Protein 3NRX (pdb70)

Organism: Homo sapiens (NCBI:txid9606)

Secondary structure (DSSP, 8-state):
-HHHHHHTHHHHHHHHHHHHHHHHHHHHHHHHHHH-TT---HHHHHHHHHHHHHHHHHHHHHHHHHHHHHHHHHTS--EETTEEHHHHHHHHHHHHHHHHHHHHHHHHHHHHHHHHHHHHH--/-HHHHHHHHHHHHHHHHHHHHHHHHHHHHHHHHHT----HHHHHHHHHHHHHHHHHHHHHHHHHHHHHHHHTS--EETTEEHHHHHHHHHHHHHHHHHHHHHHHHHHHHHHHHHHTT-

Sequence (241 aa):
AALKNYYEVHKELFEGVQKWEETWRLFLEFERKASDPNRFNLLKEEKQRAKLQKMLPKLEEELKARIELWEQEHSKAFMVNGQKFMEYVAEQWEMMHRLEKERRAKQERQLKNKKQTETEMLYGSAALKNYYEEVHKELFEGVQKWEETWRLFLEFERKASDPNLLKEEKQRAKLQKMMLPKLEEELKARIELWEQEHSSKAFMMVNGQKFMMEYVAEQWEMHRLEKERAKQERQLKNKKQTETEMLY

CATH classification: 1.20.58.1520

Radius of gyration: 22.38 Å; 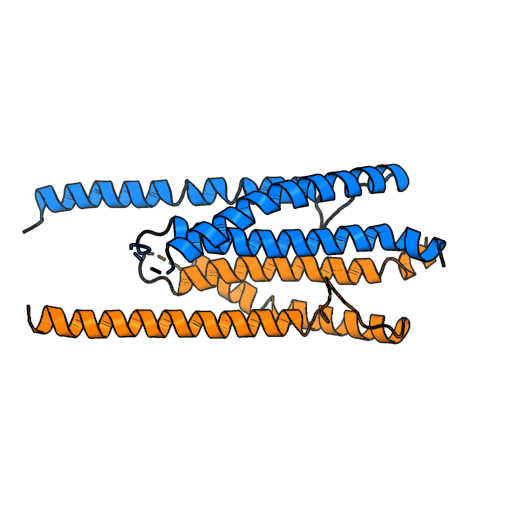Cα contacts (8 Å, |Δi|>4): 119; chains: 2; bounding box: 36×33×78 Å

GO terms:
  GO:0070938 contractile ring (C, IDA)
  GO:0005634 nucleus (C, IDA)
  GO:0005819 spindle (C, IDA)
  GO:0030496 midbody (C, IDA)
  GO:0032465 regulation of cytokinesis (P, IDA)
  GO:0008284 positive regulation of cell population proliferation (P, IMP)
  GO:0005515 protein binding (F, IPI)
  GO:0019894 kinesin binding (F, IPI)
  GO:0019901 protein kinase binding (F, IPI)
  GO:0005634 nucleus (C, TAS)
  GO:0005876 spindle microtubule (C, TAS)
  GO:0000022 mitotic spindle elongation (P, TAS)
  GO:0005829 cytosol (C, TAS)
  GO:0005654 nucleoplasm (C, IDA)
  GO:0015630 microtubule cytoskeleton (C, IDA)
  GO:0005694 chromosome (C, EXP)
  GO:0030496 midbody (C, EXP)
  GO:0042802 identical protein binding (F, IPI)

Structure (mmCIF, N/CA/C/O backbone):
data_3NRX
#
_entry.id   3NRX
#
_cell.length_a   49.078
_cell.length_b   49.078
_cell.length_c   94.784
_cell.angle_alpha   90.00
_cell.angle_beta   90.00
_cell.angle_gamma   120.00
#
_symmetry.space_group_name_H-M   'P 32'
#
loop_
_entity.id
_entity.type
_entity.pdbx_description
1 polymer 'Protein regulator of cytokinesis 1'
2 water water
#
loop_
_atom_site.group_PDB
_atom_site.id
_atom_site.type_symbol
_atom_site.label_atom_id
_atom_site.label_alt_id
_atom_site.label_comp_id
_atom_site.label_asym_id
_atom_site.label_entity_id
_atom_site.label_seq_id
_atom_site.pdbx_PDB_ins_code
_atom_site.Cartn_x
_atom_site.Cartn_y
_atom_site.Cartn_z
_atom_site.occupancy
_atom_site.B_iso_or_equiv
_atom_site.auth_seq_id
_atom_site.auth_comp_id
_atom_site.auth_asym_id
_atom_site.auth_atom_id
_atom_site.pdbx_PDB_model_num
ATOM 1 N N . ALA A 1 3 ? 21.588 -24.522 -24.086 1.00 31.05 3 ALA A N 1
ATOM 2 C CA . ALA A 1 3 ? 20.818 -24.655 -22.807 1.00 30.97 3 ALA A CA 1
ATOM 3 C C . ALA A 1 3 ? 20.659 -23.320 -22.055 1.00 29.84 3 ALA A C 1
ATOM 4 O O . ALA A 1 3 ? 20.076 -23.274 -20.959 1.00 29.16 3 ALA A O 1
ATOM 6 N N . ALA A 1 4 ? 21.157 -22.234 -22.645 1.00 30.06 4 ALA A N 1
ATOM 7 C CA . ALA A 1 4 ? 21.262 -20.962 -21.932 1.00 30.07 4 ALA A CA 1
ATOM 8 C C . ALA A 1 4 ? 19.909 -20.265 -21.701 1.00 29.68 4 ALA A C 1
ATOM 9 O O . ALA A 1 4 ? 19.758 -19.528 -20.732 1.00 29.79 4 ALA A O 1
ATOM 11 N N . LEU A 1 5 ? 18.927 -20.488 -22.580 1.00 30.22 5 LEU A N 1
ATOM 12 C CA . LEU A 1 5 ? 17.582 -19.916 -22.367 1.00 29.90 5 LEU A CA 1
ATOM 13 C C . LEU A 1 5 ? 16.905 -20.504 -21.122 1.00 29.55 5 LEU A C 1
ATOM 14 O O . LEU A 1 5 ? 16.300 -19.780 -20.317 1.00 28.74 5 LEU A O 1
ATOM 19 N N . LYS A 1 6 ? 17.022 -21.817 -20.96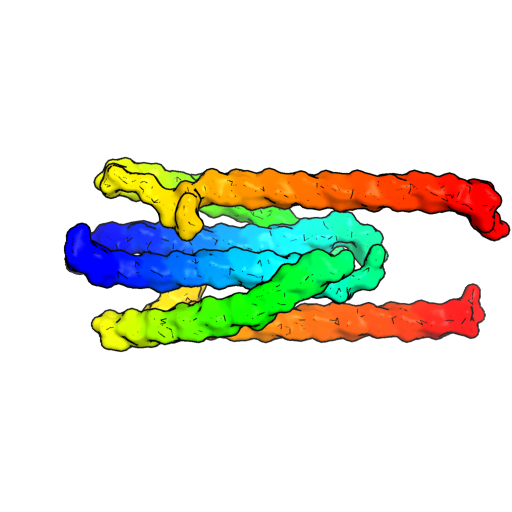0 1.00 30.03 6 LYS A N 1
ATOM 20 C CA . LYS A 1 6 ? 16.501 -22.519 -19.785 1.00 29.75 6 LYS A CA 1
ATOM 21 C C . LYS A 1 6 ? 17.123 -22.004 -18.475 1.00 28.94 6 LYS A C 1
ATOM 22 O O . LYS A 1 6 ? 16.426 -21.771 -17.470 1.00 27.82 6 LYS A O 1
ATOM 28 N N . ASN A 1 7 ? 18.439 -21.838 -18.487 1.00 28.85 7 ASN A N 1
ATOM 29 C CA . ASN A 1 7 ? 19.144 -21.325 -17.317 1.00 28.67 7 ASN A CA 1
ATOM 30 C C . ASN A 1 7 ? 18.692 -19.895 -16.977 1.00 28.25 7 ASN A C 1
ATOM 31 O O . ASN A 1 7 ? 18.672 -19.496 -15.813 1.00 28.09 7 ASN A O 1
ATOM 36 N N . TYR A 1 8 ? 18.326 -19.129 -18.001 1.00 28.45 8 TYR A N 1
ATOM 37 C CA . TYR A 1 8 ? 17.828 -17.766 -17.799 1.00 28.12 8 TYR A CA 1
ATOM 38 C C . TYR A 1 8 ? 16.490 -17.804 -17.051 1.00 27.07 8 TYR A C 1
ATOM 39 O O . TYR A 1 8 ? 16.288 -17.056 -16.098 1.00 26.30 8 TYR A O 1
ATOM 48 N N . TYR A 1 9 ? 15.599 -18.701 -17.461 1.00 27.28 9 TYR A N 1
ATOM 49 C CA . TYR A 1 9 ? 14.267 -18.788 -16.856 1.00 27.20 9 TYR A CA 1
ATOM 50 C C . TYR A 1 9 ? 14.282 -19.445 -15.477 1.00 27.29 9 TYR A C 1
ATOM 51 O O . TYR A 1 9 ? 13.286 -19.377 -14.729 1.00 26.89 9 TYR A O 1
ATOM 60 N N . GLU A 1 10 ? 15.412 -20.055 -15.123 1.00 27.09 10 GLU A N 1
ATOM 61 C CA . GLU A 1 10 ? 15.613 -20.593 -13.778 1.00 26.90 10 GLU A CA 1
ATOM 62 C C . GLU A 1 10 ? 16.312 -19.610 -12.826 1.00 26.37 10 GLU A C 1
ATOM 63 O O . GLU A 1 10 ? 16.602 -19.964 -11.692 1.00 26.09 10 GLU A O 1
ATOM 69 N N . VAL A 1 11 ? 16.572 -18.380 -13.268 1.00 26.12 11 VAL A N 1
ATOM 70 C CA . VAL A 1 11 ? 17.128 -17.360 -12.368 1.00 26.03 11 VAL A CA 1
ATOM 71 C C . VAL A 1 11 ? 16.148 -17.083 -11.223 1.00 26.13 11 VAL A C 1
ATOM 72 O O . VAL A 1 11 ? 16.566 -16.783 -10.098 1.00 26.01 11 VAL A O 1
ATOM 76 N N . HIS A 1 12 ? 14.854 -17.187 -11.535 1.00 26.58 12 HIS A N 1
ATOM 77 C CA . HIS A 1 12 ? 13.772 -17.034 -10.559 1.00 26.64 12 HIS A CA 1
ATOM 78 C C . HIS A 1 12 ? 13.894 -18.116 -9.491 1.00 26.71 12 HIS A C 1
ATOM 79 O O . HIS A 1 12 ? 13.662 -17.858 -8.308 1.00 26.13 12 HIS A O 1
ATOM 86 N N . LYS A 1 13 ? 14.255 -19.318 -9.929 1.00 27.17 13 LYS A N 1
ATOM 87 C CA . LYS A 1 13 ? 14.509 -20.444 -9.033 1.00 27.49 13 LYS A CA 1
ATOM 88 C C . LYS A 1 13 ? 15.786 -20.252 -8.191 1.00 27.63 13 LYS A C 1
ATOM 89 O O . LYS A 1 13 ? 15.845 -20.720 -7.046 1.00 27.98 13 LYS A O 1
ATOM 95 N N . GLU A 1 14 ? 16.792 -19.562 -8.732 1.00 27.41 14 GLU A N 1
ATOM 96 C CA . GLU A 1 14 ? 18.035 -19.334 -7.989 1.00 27.36 14 GLU A CA 1
ATOM 97 C C . GLU A 1 14 ? 17.773 -18.440 -6.791 1.00 26.46 14 GLU A C 1
ATOM 98 O O . GLU A 1 14 ? 18.326 -18.660 -5.717 1.00 26.84 14 GLU A O 1
ATOM 104 N N . LEU A 1 15 ? 16.935 -17.425 -6.996 1.00 25.37 15 LEU A N 1
ATOM 105 C CA . LEU A 1 15 ? 16.553 -16.543 -5.920 1.00 24.48 15 LEU A CA 1
ATOM 106 C C . LEU A 1 15 ? 15.941 -17.410 -4.806 1.00 24.34 15 LEU A C 1
ATOM 107 O O . LEU A 1 15 ? 16.267 -17.247 -3.630 1.00 23.17 15 LEU A O 1
ATOM 112 N N . PHE A 1 16 ? 15.119 -18.379 -5.201 1.00 23.87 16 PHE A N 1
ATOM 113 C CA . PHE A 1 16 ? 14.440 -19.236 -4.231 1.00 24.30 16 PHE A CA 1
ATOM 114 C C . PHE A 1 16 ? 15.343 -20.142 -3.374 1.00 23.99 16 PHE A C 1
ATOM 115 O O . PHE A 1 16 ? 14.987 -20.415 -2.230 1.00 23.97 16 PHE A O 1
ATOM 123 N N . GLU A 1 17 ? 16.487 -20.607 -3.877 1.00 23.85 17 GLU A N 1
ATOM 124 C CA . GLU A 1 17 ? 17.428 -21.360 -3.009 1.00 24.52 17 GLU A CA 1
ATOM 125 C C . GLU A 1 17 ? 17.975 -20.466 -1.897 1.00 23.55 17 GLU A C 1
ATOM 126 O O . GLU A 1 17 ? 18.138 -20.906 -0.752 1.00 23.54 17 GLU A O 1
ATOM 132 N N . GLY A 1 18 ? 18.262 -19.213 -2.244 1.00 22.88 18 GLY A N 1
ATOM 133 C CA . GLY A 1 18 ? 18.693 -18.207 -1.274 1.00 21.87 18 GLY A CA 1
ATOM 134 C C . GLY A 1 18 ? 17.601 -17.831 -0.289 1.00 20.72 18 GLY A C 1
ATOM 135 O O . GLY A 1 18 ? 17.878 -17.625 0.902 1.00 19.71 18 GLY A O 1
ATOM 136 N N . VAL A 1 19 ? 16.365 -17.738 -0.788 1.00 19.68 19 VAL A N 1
ATOM 137 C CA . VAL A 1 19 ? 15.171 -17.595 0.076 1.00 19.25 19 VAL A CA 1
ATOM 138 C C . VAL A 1 19 ? 15.108 -18.733 1.096 1.00 19.01 19 VAL A C 1
ATOM 139 O O . VAL A 1 19 ? 14.924 -18.488 2.304 1.00 18.28 19 VAL A O 1
ATOM 143 N N . GLN A 1 20 ? 15.255 -19.972 0.624 1.00 18.44 20 GLN A N 1
ATOM 144 C CA . GLN A 1 20 ? 15.224 -21.136 1.522 1.00 18.75 20 GLN A CA 1
ATOM 145 C C . GLN A 1 20 ? 16.365 -21.099 2.551 1.00 18.94 20 GLN A C 1
ATOM 146 O O . GLN A 1 20 ? 16.160 -21.474 3.710 1.00 18.61 20 GLN A O 1
ATOM 152 N N . LYS A 1 21 ? 17.566 -20.686 2.131 1.00 19.01 21 LYS A N 1
ATOM 153 C CA . LYS A 1 21 ? 18.715 -20.650 3.041 1.00 19.45 21 LYS A CA 1
ATOM 154 C C . LYS A 1 21 ? 18.552 -19.529 4.060 1.00 19.10 21 LYS A C 1
ATOM 155 O O . LYS A 1 21 ? 18.956 -19.692 5.212 1.00 19.46 21 LYS A O 1
ATOM 161 N N . TRP A 1 22 ? 17.941 -18.418 3.648 1.00 18.63 22 TRP A N 1
ATOM 162 C CA . TRP A 1 22 ? 17.665 -17.334 4.592 1.00 18.66 22 TRP A CA 1
ATOM 163 C C . TRP A 1 22 ? 16.691 -17.822 5.657 1.00 18.20 22 TRP A C 1
ATOM 164 O O . TRP A 1 22 ? 16.925 -17.617 6.844 1.00 18.37 22 TRP A O 1
ATOM 175 N N . GLU A 1 23 ? 15.601 -18.457 5.220 1.00 17.30 23 GLU A N 1
ATOM 176 C CA . GLU A 1 23 ? 14.608 -19.035 6.135 1.00 17.33 23 GLU A CA 1
ATOM 177 C C . GLU A 1 23 ? 15.210 -20.051 7.123 1.00 17.43 23 GLU A C 1
ATOM 178 O O . GLU A 1 23 ? 14.908 -20.016 8.324 1.00 17.63 23 GLU A O 1
ATOM 184 N N . GLU A 1 24 ? 16.095 -20.922 6.639 1.00 17.55 24 GLU A N 1
ATOM 185 C CA . GLU A 1 24 ? 16.752 -21.910 7.511 1.00 18.37 24 GLU A CA 1
ATOM 186 C C . GLU A 1 24 ? 17.646 -21.240 8.555 1.00 18.42 24 GLU A C 1
ATOM 187 O O . GLU A 1 24 ? 17.615 -21.595 9.736 1.00 18.09 24 GLU A O 1
ATOM 193 N N . THR A 1 25 ? 18.431 -20.273 8.107 1.00 18.05 25 THR A N 1
ATOM 194 C CA . THR A 1 25 ? 19.366 -19.567 8.965 1.00 18.84 25 THR A CA 1
ATOM 195 C C . THR A 1 25 ? 18.626 -18.685 9.974 1.00 18.12 25 THR A C 1
ATOM 196 O O . THR A 1 25 ? 19.037 -18.582 11.118 1.00 18.60 25 THR A O 1
ATOM 200 N N . TRP A 1 26 ? 17.554 -18.036 9.527 1.00 17.94 26 TRP A N 1
ATOM 201 C CA . TRP A 1 26 ? 16.704 -17.223 10.403 1.00 18.27 26 TRP A CA 1
ATOM 202 C C . TRP A 1 26 ? 16.089 -18.083 11.508 1.00 18.28 26 TRP A C 1
ATOM 203 O O . TRP A 1 26 ? 16.056 -17.662 12.664 1.00 17.67 26 TRP A O 1
ATOM 214 N N . ARG A 1 27 ? 15.612 -19.273 11.153 1.00 18.30 27 ARG A N 1
ATOM 215 C CA . ARG A 1 27 ? 15.040 -20.201 12.138 1.00 19.48 27 ARG A CA 1
ATOM 216 C C . ARG A 1 27 ? 16.080 -20.616 13.179 1.00 20.20 27 ARG A C 1
ATOM 217 O O . ARG A 1 27 ? 15.785 -20.650 14.380 1.00 21.15 27 ARG A O 1
ATOM 225 N N . LEU A 1 28 ? 17.297 -20.905 12.725 1.00 20.38 28 LEU A N 1
ATOM 226 C CA . LEU A 1 28 ? 18.403 -21.213 13.641 1.00 21.55 28 LEU A CA 1
ATOM 227 C C . LEU A 1 28 ? 18.696 -20.034 14.590 1.00 21.56 28 LEU A C 1
ATOM 228 O O . LEU A 1 28 ? 18.838 -20.231 15.810 1.00 22.33 28 LEU A O 1
ATOM 233 N N . PHE A 1 29 ? 18.751 -18.827 14.034 1.00 21.17 29 PHE A N 1
ATOM 234 C CA . PHE A 1 29 ? 18.998 -17.588 14.787 1.00 21.56 29 PHE A CA 1
ATOM 235 C C . PHE A 1 29 ? 17.976 -17.456 15.912 1.00 22.03 29 PHE A C 1
ATOM 236 O O . PHE A 1 29 ? 18.350 -17.308 17.083 1.00 22.59 29 PHE A O 1
ATOM 244 N N . LEU A 1 30 ? 16.696 -17.564 15.566 1.00 22.35 30 LEU A N 1
ATOM 245 C CA . LEU A 1 30 ? 15.616 -17.539 16.567 1.00 23.10 30 LEU A CA 1
ATOM 246 C C . LEU A 1 30 ? 15.839 -18.542 17.700 1.00 23.39 30 LEU A C 1
ATOM 247 O O . LEU A 1 30 ? 15.625 -18.214 18.870 1.00 24.68 30 LEU A O 1
ATOM 252 N N . GLU A 1 31 ? 16.263 -19.751 17.343 1.00 23.58 31 GLU A N 1
ATOM 253 C CA . GLU A 1 31 ? 16.506 -20.823 18.303 1.00 24.44 31 GLU A CA 1
ATOM 254 C C . GLU A 1 31 ? 17.622 -20.475 19.285 1.00 24.99 31 GLU A C 1
ATOM 255 O O . GLU A 1 31 ? 17.539 -20.819 20.443 1.00 25.92 31 GLU A O 1
ATOM 258 N N . PHE A 1 32 ? 18.668 -19.804 18.825 1.00 25.19 32 PHE A N 1
ATOM 259 C CA . PHE A 1 32 ? 19.745 -19.398 19.737 1.00 26.03 32 PHE A CA 1
ATOM 260 C C . PHE A 1 32 ? 19.449 -18.057 20.426 1.00 26.35 32 PHE A C 1
ATOM 261 O O . PHE A 1 32 ? 20.098 -17.687 21.407 1.00 27.02 32 PHE A O 1
ATOM 269 N N . GLU A 1 33 ? 18.442 -17.344 19.940 1.00 26.36 33 GLU A N 1
ATOM 270 C CA . GLU A 1 33 ? 17.997 -16.115 20.593 1.00 27.03 33 GLU A CA 1
ATOM 271 C C . GLU A 1 33 ? 17.072 -16.451 21.768 1.00 27.93 33 GLU A C 1
ATOM 272 O O . GLU A 1 33 ? 17.100 -15.756 22.797 1.00 28.62 33 GLU A O 1
ATOM 278 N N . ARG A 1 34 ? 16.262 -17.505 21.617 1.00 28.71 34 ARG A N 1
ATOM 279 C CA . ARG A 1 34 ? 15.367 -17.963 22.686 1.00 29.86 34 ARG A CA 1
ATOM 280 C C . ARG A 1 34 ? 16.195 -18.397 23.887 1.00 30.83 34 ARG A C 1
ATOM 281 O O . ARG A 1 34 ? 15.893 -18.048 25.028 1.00 31.50 34 ARG A O 1
ATOM 289 N N . LYS A 1 35 ? 17.251 -19.157 23.613 1.00 31.58 35 LYS A N 1
ATOM 290 C CA . LYS A 1 35 ? 18.098 -19.709 24.653 1.00 32.57 35 LYS A CA 1
ATOM 291 C C . LYS A 1 35 ? 18.852 -18.576 25.337 1.00 32.95 35 LYS A C 1
ATOM 292 O O . LYS A 1 35 ? 18.980 -18.557 26.560 1.00 33.21 35 LYS A O 1
ATOM 298 N N . ALA A 1 36 ? 19.322 -17.626 24.531 1.00 32.81 36 ALA A N 1
ATOM 299 C CA . ALA A 1 36 ? 20.045 -16.449 25.012 1.00 33.65 36 ALA A CA 1
ATOM 300 C C . ALA A 1 36 ? 19.242 -15.581 25.978 1.00 34.44 36 ALA A C 1
ATOM 301 O O . ALA A 1 36 ? 19.813 -15.000 26.900 1.00 34.65 36 ALA A O 1
ATOM 303 N N . SER A 1 37 ? 17.931 -15.481 25.761 1.00 35.17 37 SER A N 1
ATOM 304 C CA . SER A 1 37 ? 17.092 -14.544 26.515 1.00 36.05 37 SER A CA 1
ATOM 305 C C . SER A 1 37 ? 16.326 -15.181 27.669 1.00 37.42 37 SER A C 1
ATOM 306 O O . SER A 1 37 ? 15.969 -14.493 28.628 1.00 37.90 37 SER A O 1
ATOM 309 N N . ASP A 1 38 ? 16.057 -16.482 27.584 1.00 38.81 38 ASP A N 1
ATOM 310 C CA . ASP A 1 38 ? 15.135 -17.105 28.530 1.00 39.80 38 ASP A CA 1
ATOM 311 C C . ASP A 1 38 ? 15.688 -17.071 29.967 1.00 41.12 38 ASP A C 1
ATOM 312 O O . ASP A 1 38 ? 16.901 -16.939 30.174 1.00 41.53 38 ASP A O 1
ATOM 317 N N . PRO A 1 39 ? 14.796 -17.158 30.965 1.00 42.06 39 PRO A N 1
ATOM 318 C CA . PRO A 1 39 ? 15.220 -16.938 32.351 1.00 43.08 39 PRO A CA 1
ATOM 319 C C . PRO A 1 39 ? 15.905 -18.138 33.019 1.00 44.35 39 PRO A C 1
ATOM 320 O O . PRO A 1 39 ? 16.597 -17.960 34.028 1.00 45.17 39 PRO A O 1
ATOM 324 N N . ASN A 1 40 ? 15.716 -19.335 32.463 1.00 44.96 40 ASN A N 1
ATOM 325 C CA . ASN A 1 40 ? 16.283 -20.567 33.023 1.00 46.33 40 ASN A CA 1
ATOM 326 C C . ASN A 1 40 ? 17.537 -21.070 32.290 1.00 46.72 40 ASN A C 1
ATOM 327 O O . ASN A 1 40 ? 17.889 -22.249 32.394 1.00 47.74 40 ASN A O 1
ATOM 329 N N . ARG A 1 41 ? 18.204 -20.178 31.556 1.00 46.39 41 ARG A N 1
ATOM 330 C CA . ARG A 1 41 ? 19.459 -20.499 30.866 1.00 46.61 41 ARG A CA 1
ATOM 331 C C . ARG A 1 41 ? 20.606 -20.715 31.848 1.00 47.83 41 ARG A C 1
ATOM 332 O O . ARG A 1 41 ? 21.562 -21.424 31.541 1.00 48.57 41 ARG A O 1
ATOM 340 N N . PHE A 1 42 ? 20.510 -20.076 33.013 1.00 48.32 42 PHE A N 1
ATOM 341 C CA . PHE A 1 42 ? 21.588 -20.069 33.999 1.00 49.39 42 PHE A CA 1
ATOM 342 C C . PHE A 1 42 ? 21.688 -21.413 34.709 1.00 50.70 42 PHE A C 1
ATOM 343 O O . PHE A 1 42 ? 20.766 -21.822 35.414 1.00 51.36 42 PHE A O 1
ATOM 351 N N . ASN A 1 48 ? 27.220 -25.691 27.685 1.00 42.48 48 ASN A N 1
ATOM 352 C CA . ASN A 1 48 ? 27.041 -25.249 26.273 1.00 41.17 48 ASN A CA 1
ATOM 353 C C . ASN A 1 48 ? 26.921 -23.726 26.126 1.00 39.97 48 ASN A C 1
ATOM 354 O O . ASN A 1 48 ? 26.395 -23.229 25.131 1.00 38.61 48 ASN A O 1
ATOM 356 N N . LEU A 1 49 ? 27.420 -22.988 27.111 1.00 40.15 49 LEU A N 1
ATOM 357 C CA . LEU A 1 49 ? 27.332 -21.532 27.092 1.00 39.30 49 LEU A CA 1
ATOM 358 C C . LEU A 1 49 ? 28.180 -20.967 25.956 1.00 38.80 49 LEU A C 1
ATOM 359 O O . LEU A 1 49 ? 27.699 -20.177 25.138 1.00 37.71 49 LEU A O 1
ATOM 364 N N . LEU A 1 50 ? 29.435 -21.396 25.897 1.00 39.65 50 LEU A N 1
ATOM 365 C CA . LEU A 1 50 ? 30.341 -20.971 24.833 1.00 39.53 50 LEU A CA 1
ATOM 366 C C . LEU A 1 50 ? 29.883 -21.482 23.463 1.00 38.49 50 LEU A C 1
ATOM 367 O O . LEU A 1 50 ? 30.029 -20.773 22.469 1.00 37.70 50 LEU A O 1
ATOM 372 N N . LYS A 1 51 ? 29.326 -22.696 23.415 1.00 38.12 51 LYS A N 1
ATOM 373 C CA . LYS A 1 51 ? 28.733 -23.225 22.182 1.00 37.34 51 LYS A CA 1
ATOM 374 C C . LYS A 1 51 ? 27.578 -22.363 21.713 1.00 35.48 51 LYS A C 1
ATOM 375 O O . LYS A 1 51 ? 27.548 -21.922 20.566 1.00 34.63 51 LYS A O 1
ATOM 381 N N . GLU A 1 52 ? 26.615 -22.142 22.608 1.00 34.82 52 GLU A N 1
ATOM 382 C CA . GLU A 1 52 ? 25.415 -21.396 22.258 1.00 33.35 52 GLU A CA 1
ATOM 383 C C . GLU A 1 52 ? 25.740 -19.957 21.835 1.00 32.04 52 GLU A C 1
ATOM 384 O O . GLU A 1 52 ? 25.201 -19.472 20.839 1.00 31.05 52 GLU A O 1
ATOM 390 N N . GLU A 1 53 ? 26.657 -19.303 22.544 1.00 31.83 53 GLU A N 1
ATOM 391 C CA . GLU A 1 53 ? 27.053 -17.936 22.181 1.00 30.97 53 GLU A CA 1
ATOM 392 C C . GLU A 1 53 ? 27.846 -17.916 20.869 1.00 30.18 53 GLU A C 1
ATOM 393 O O . GLU A 1 53 ? 27.592 -17.079 20.004 1.00 29.03 53 GLU A O 1
ATOM 399 N N . LYS A 1 54 ? 28.797 -18.837 20.727 1.00 30.61 54 LYS A N 1
ATOM 400 C CA . LYS A 1 54 ? 29.575 -18.951 19.495 1.00 30.53 54 LYS A CA 1
ATOM 401 C C . LYS A 1 54 ? 28.661 -19.247 18.297 1.00 29.77 54 LYS A C 1
ATOM 402 O O . LYS A 1 54 ? 28.792 -1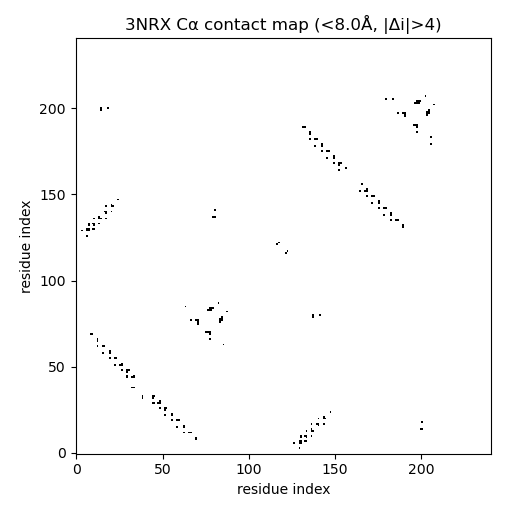8.613 17.252 1.00 28.76 54 LYS A O 1
ATOM 408 N N . GLN A 1 55 ? 27.735 -20.192 18.464 1.00 29.80 55 GLN A N 1
ATOM 409 C CA . GLN A 1 55 ? 26.771 -20.546 17.403 1.00 29.87 55 GLN A CA 1
ATOM 410 C C . GLN A 1 55 ? 25.806 -19.401 17.068 1.00 28.45 55 GLN A C 1
ATOM 411 O O . GLN A 1 55 ? 25.443 -19.205 15.907 1.00 27.08 55 GLN A O 1
ATOM 417 N N . ARG A 1 56 ? 25.392 -18.640 18.081 1.00 28.08 56 ARG A N 1
ATOM 418 C CA . ARG A 1 56 ? 24.516 -17.497 17.849 1.00 27.41 56 ARG A CA 1
ATOM 419 C C . ARG A 1 56 ? 25.262 -16.351 17.161 1.00 27.51 56 ARG A C 1
ATOM 420 O O . ARG A 1 56 ? 24.705 -15.675 16.294 1.00 27.46 56 ARG A O 1
ATOM 428 N N . ALA A 1 57 ? 26.515 -16.131 17.547 1.00 28.27 57 ALA A N 1
ATOM 429 C CA . ALA A 1 57 ? 27.332 -15.081 16.954 1.00 28.85 57 ALA A CA 1
ATOM 430 C C . ALA A 1 57 ? 27.619 -15.333 15.472 1.00 29.06 57 ALA A C 1
ATOM 431 O O . ALA A 1 57 ? 27.696 -14.388 14.696 1.00 28.96 57 ALA A O 1
ATOM 433 N N . LYS A 1 58 ? 27.800 -16.597 15.090 1.00 29.71 58 LYS A N 1
ATOM 434 C CA . LYS A 1 58 ? 28.044 -16.943 13.690 1.00 30.10 58 LYS A CA 1
ATOM 435 C C . LYS A 1 58 ? 26.816 -16.619 12.851 1.00 29.26 58 LYS A C 1
ATOM 436 O O . LYS A 1 58 ? 26.935 -16.103 11.744 1.00 28.88 58 LYS A O 1
ATOM 442 N N . LEU A 1 59 ? 25.641 -16.931 13.392 1.00 28.59 59 LEU A N 1
ATOM 443 C CA . LEU A 1 59 ? 24.373 -16.673 12.711 1.00 27.95 59 LEU A CA 1
ATOM 444 C C . LEU A 1 59 ? 24.089 -15.169 12.576 1.00 27.77 59 LEU A C 1
ATOM 445 O O . LEU A 1 59 ? 23.574 -14.730 11.540 1.00 27.54 59 LEU A O 1
ATOM 450 N N . GLN A 1 60 ? 24.431 -14.402 13.616 1.00 27.53 60 GLN A N 1
ATOM 451 C CA . GLN A 1 60 ? 24.405 -12.924 13.606 1.00 27.55 60 GLN A CA 1
ATOM 452 C C . GLN A 1 60 ? 25.228 -12.311 12.486 1.00 28.02 60 GLN A C 1
ATOM 453 O O . GLN A 1 60 ? 24.852 -11.286 11.915 1.00 28.27 60 GLN A O 1
ATOM 459 N N . LYS A 1 61 ? 26.387 -12.908 12.225 1.00 28.52 61 LYS A N 1
ATOM 460 C CA . LYS A 1 61 ? 27.287 -12.424 11.198 1.00 28.92 61 LYS A CA 1
ATOM 461 C C . LYS A 1 61 ? 26.748 -12.788 9.828 1.00 28.15 61 LYS A C 1
ATOM 462 O O . LYS A 1 61 ? 26.747 -11.963 8.924 1.00 27.94 61 LYS A O 1
ATOM 468 N N . MET A 1 62 ? 26.261 -14.016 9.688 1.00 28.04 62 MET A N 1
ATOM 469 C CA . MET A 1 62 ? 25.860 -14.524 8.375 1.00 27.73 62 MET A CA 1
ATOM 470 C C . MET A 1 62 ? 24.597 -13.864 7.815 1.00 26.27 62 MET A C 1
ATOM 471 O O . MET A 1 62 ? 24.529 -13.618 6.620 1.00 26.48 62 MET A O 1
ATOM 476 N N . LEU A 1 63 ? 23.599 -13.586 8.650 1.00 24.94 63 LEU A N 1
ATOM 477 C CA . LEU A 1 63 ? 22.317 -13.030 8.146 1.00 23.83 63 LEU A CA 1
ATOM 478 C C . LEU A 1 63 ? 22.476 -11.738 7.325 1.00 24.22 63 LEU A C 1
ATOM 479 O O . LEU A 1 63 ? 21.904 -11.631 6.229 1.00 23.82 63 LEU A O 1
ATOM 484 N N . PRO A 1 64 ? 23.255 -10.758 7.821 1.00 24.45 64 PRO A N 1
ATOM 485 C CA . PRO A 1 64 ? 23.476 -9.553 6.997 1.00 24.52 64 PRO A CA 1
ATOM 486 C C . PRO A 1 64 ? 24.074 -9.862 5.629 1.00 24.45 64 PRO A C 1
ATOM 487 O O . PRO A 1 64 ? 23.679 -9.253 4.632 1.00 23.89 64 PRO A O 1
ATOM 491 N N . LYS A 1 65 ? 24.987 -10.824 5.580 1.00 24.44 65 LYS A N 1
ATOM 492 C CA . LYS A 1 65 ? 25.681 -11.159 4.339 1.00 24.95 65 LYS A CA 1
ATOM 493 C C . LYS A 1 65 ? 24.765 -11.890 3.347 1.00 23.88 65 LYS A C 1
ATOM 494 O O . LYS A 1 65 ? 24.792 -11.589 2.148 1.00 23.36 65 LYS A O 1
ATOM 500 N N . LEU A 1 66 ? 23.959 -12.834 3.845 1.00 22.72 66 LEU A N 1
ATOM 501 C CA . LEU A 1 66 ? 22.912 -13.473 3.031 1.00 21.93 66 LEU A CA 1
ATOM 502 C C . LEU A 1 66 ? 21.944 -12.431 2.479 1.00 21.27 66 LEU A C 1
ATOM 503 O O . LEU A 1 66 ? 21.536 -12.503 1.326 1.00 20.74 66 LEU A O 1
ATOM 508 N N . GLU A 1 67 ? 21.558 -11.480 3.332 1.00 20.90 67 GLU A N 1
ATOM 509 C CA . GLU A 1 67 ? 20.558 -10.478 2.981 1.00 20.85 67 GLU A CA 1
ATOM 510 C C . GLU A 1 67 ? 21.049 -9.506 1.904 1.00 21.59 67 GLU A C 1
ATOM 511 O O . GLU A 1 67 ? 20.321 -9.244 0.936 1.00 20.97 67 GLU A O 1
ATOM 517 N N . GLU A 1 68 ? 22.274 -9.004 2.045 1.00 22.92 68 GLU A N 1
ATOM 518 C CA . GLU A 1 68 ? 22.839 -8.126 1.016 1.00 24.00 68 GLU A CA 1
ATOM 519 C C . GLU A 1 68 ? 22.993 -8.849 -0.330 1.00 24.13 68 GLU A C 1
ATOM 520 O O . GLU A 1 68 ? 22.730 -8.263 -1.384 1.00 23.73 68 GLU A O 1
ATOM 526 N N . GLU A 1 69 ? 23.437 -10.101 -0.293 1.00 23.81 69 GLU A N 1
ATOM 527 C CA . GLU A 1 69 ? 23.529 -10.916 -1.495 1.00 23.86 69 GLU A CA 1
ATOM 528 C C . GLU A 1 69 ? 22.160 -11.090 -2.152 1.00 22.98 69 GLU A C 1
ATOM 529 O O . GLU A 1 69 ? 22.026 -10.877 -3.354 1.00 22.17 69 GLU A O 1
ATOM 535 N N . LEU A 1 70 ? 21.150 -11.462 -1.361 1.00 21.91 70 LEU A N 1
ATOM 536 C CA . LEU A 1 70 ? 19.803 -11.670 -1.895 1.00 21.40 70 LEU A CA 1
ATOM 537 C C . LEU A 1 70 ? 19.202 -10.407 -2.487 1.00 21.26 70 LEU A C 1
ATOM 538 O O . LEU A 1 70 ? 18.591 -10.472 -3.547 1.00 21.09 70 LEU A O 1
ATOM 543 N N . LYS A 1 71 ? 19.369 -9.266 -1.814 1.00 21.64 71 LYS A N 1
ATOM 544 C CA . LYS A 1 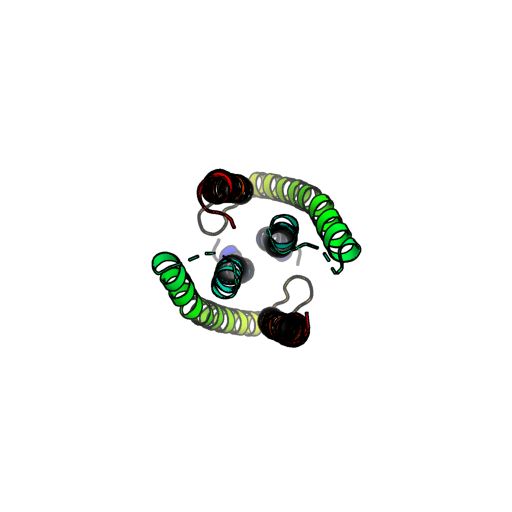71 ? 18.851 -7.988 -2.339 1.00 22.09 71 LYS A CA 1
ATOM 545 C C . LYS A 1 71 ? 19.488 -7.677 -3.701 1.00 22.16 71 LYS A C 1
ATOM 546 O O . LYS A 1 71 ? 18.779 -7.353 -4.664 1.00 21.62 71 LYS A O 1
ATOM 552 N N . ALA A 1 72 ? 20.807 -7.838 -3.783 1.00 22.03 72 ALA A N 1
ATOM 553 C CA . ALA A 1 72 ? 21.559 -7.659 -5.029 1.00 22.73 72 ALA A CA 1
ATOM 554 C C . ALA A 1 72 ? 20.978 -8.480 -6.171 1.00 22.77 72 ALA A C 1
ATOM 555 O O . ALA A 1 72 ? 20.828 -7.984 -7.299 1.00 23.33 72 ALA A O 1
ATOM 557 N N . ARG A 1 73 ? 20.680 -9.742 -5.884 1.00 21.85 73 ARG A N 1
ATOM 558 C CA . ARG A 1 73 ? 20.234 -10.667 -6.927 1.00 21.89 73 ARG A CA 1
ATOM 559 C C . ARG A 1 73 ? 18.783 -10.376 -7.311 1.00 21.82 73 ARG A C 1
ATOM 560 O O . ARG A 1 73 ? 18.411 -10.464 -8.486 1.00 21.16 73 ARG A O 1
ATOM 568 N N . ILE A 1 74 ? 17.979 -9.998 -6.323 1.00 22.03 74 ILE A N 1
ATOM 569 C CA . ILE A 1 74 ? 16.585 -9.640 -6.579 1.00 22.41 74 ILE A CA 1
ATOM 570 C C . ILE A 1 74 ? 16.478 -8.388 -7.442 1.00 23.20 74 ILE A C 1
ATOM 571 O O . ILE A 1 74 ? 15.753 -8.404 -8.433 1.00 23.95 74 ILE A O 1
ATOM 576 N N . GLU A 1 75 ? 17.196 -7.321 -7.075 1.00 23.98 75 GLU A N 1
ATOM 577 C CA . GLU A 1 75 ? 17.137 -6.042 -7.812 1.00 24.97 75 GLU A CA 1
ATOM 578 C C . GLU A 1 75 ? 17.503 -6.243 -9.283 1.00 24.95 75 GLU A C 1
ATOM 579 O O . GLU A 1 75 ? 16.820 -5.749 -10.183 1.00 25.50 75 GLU A O 1
ATOM 585 N N . LEU A 1 76 ? 18.565 -6.998 -9.520 1.00 24.25 76 LEU A N 1
ATOM 586 C CA . LEU A 1 76 ? 18.973 -7.332 -10.880 1.00 24.02 76 LEU A CA 1
ATOM 587 C C . LEU A 1 76 ? 17.862 -8.090 -11.609 1.00 23.44 76 LEU A C 1
ATOM 588 O O . LEU A 1 76 ? 17.515 -7.734 -12.741 1.00 23.35 76 LEU A O 1
ATOM 593 N N . TRP A 1 77 ? 17.291 -9.103 -10.951 1.00 22.37 77 TRP A N 1
ATOM 594 C CA . TRP A 1 77 ? 16.211 -9.899 -11.545 1.00 22.28 77 TRP A CA 1
ATOM 595 C C . TRP A 1 77 ? 14.992 -9.046 -11.909 1.00 22.33 77 TRP A C 1
ATOM 596 O O . TRP A 1 77 ? 14.439 -9.168 -13.017 1.00 22.72 77 TRP A O 1
ATOM 607 N N . GLU A 1 78 ? 14.584 -8.187 -10.984 1.00 22.26 78 GLU A N 1
ATOM 608 C CA . GLU A 1 78 ? 13.425 -7.313 -11.181 1.00 23.03 78 GLU A CA 1
ATOM 609 C C . GLU A 1 78 ? 13.655 -6.361 -12.348 1.00 24.01 78 GLU A C 1
ATOM 610 O O . GLU A 1 78 ? 12.759 -6.138 -13.157 1.00 23.82 78 GLU A O 1
ATOM 616 N N . GLN A 1 79 ? 14.866 -5.818 -12.429 1.00 24.87 79 GLN A N 1
ATOM 617 C CA . GLN A 1 79 ? 15.237 -4.917 -13.518 1.00 26.29 79 GLN A CA 1
ATOM 618 C C . GLN A 1 79 ? 15.164 -5.642 -14.865 1.00 26.65 79 GLN A C 1
ATOM 619 O O . GLN A 1 79 ? 14.647 -5.096 -15.845 1.00 27.85 79 GLN A O 1
ATOM 625 N N . GLU A 1 80 ? 15.680 -6.868 -14.914 1.00 25.62 80 GLU A N 1
ATOM 626 C CA . GLU A 1 80 ? 15.666 -7.675 -16.156 1.00 25.87 80 GLU A CA 1
ATOM 627 C C . GLU A 1 80 ? 14.240 -8.038 -16.581 1.00 25.63 80 GLU A C 1
ATOM 628 O O . GLU A 1 80 ? 13.856 -7.847 -17.747 1.00 25.56 80 GLU A O 1
ATOM 634 N N . HIS A 1 81 ? 13.440 -8.504 -15.625 1.00 24.74 81 HIS A N 1
ATOM 635 C CA . HIS A 1 81 ? 12.098 -9.027 -15.923 1.00 25.11 81 HIS A CA 1
ATOM 636 C C . HIS A 1 81 ? 10.961 -8.002 -15.832 1.00 25.50 81 HIS A C 1
ATOM 637 O O . HIS A 1 81 ? 9.833 -8.299 -16.225 1.00 26.33 81 HIS A O 1
ATOM 644 N N . SER A 1 82 ? 11.262 -6.798 -15.350 1.00 25.56 82 SER A N 1
ATOM 645 C CA . SER A 1 82 ? 10.277 -5.717 -15.241 1.00 26.28 82 SER A CA 1
ATOM 646 C C . SER A 1 82 ? 9.083 -6.160 -14.391 1.00 25.78 82 SER A C 1
ATOM 647 O O . SER A 1 82 ? 7.938 -5.828 -14.689 1.00 26.37 82 SER A O 1
ATOM 650 N N . LYS A 1 83 ? 9.379 -6.936 -13.347 1.00 24.75 83 LYS A N 1
ATOM 651 C CA . LYS A 1 83 ? 8.382 -7.517 -12.433 1.00 24.94 83 LYS A CA 1
ATOM 652 C C . LYS A 1 83 ? 8.912 -7.377 -10.999 1.00 24.21 83 LYS A C 1
ATOM 653 O O . LYS A 1 83 ? 10.120 -7.354 -10.798 1.00 23.03 83 LYS A O 1
ATOM 659 N N . ALA A 1 84 ? 8.035 -7.306 -9.999 1.00 24.18 84 ALA A N 1
ATOM 660 C CA . ALA A 1 84 ? 8.507 -7.413 -8.621 1.00 23.57 84 ALA A CA 1
ATOM 661 C C . ALA A 1 84 ? 8.699 -8.876 -8.274 1.00 23.34 84 ALA A C 1
ATOM 662 O O . ALA A 1 84 ? 7.951 -9.745 -8.742 1.00 22.96 84 ALA A O 1
ATOM 664 N N . PHE A 1 85 ? 9.700 -9.140 -7.440 1.00 23.33 85 PHE A N 1
ATOM 665 C CA . PHE A 1 85 ? 9.986 -10.492 -6.984 1.00 23.45 85 PHE A CA 1
ATOM 666 C C . PHE A 1 85 ? 9.164 -10.738 -5.732 1.00 23.54 85 PHE A C 1
ATOM 667 O O . PHE A 1 85 ? 9.468 -10.195 -4.667 1.00 24.34 85 PHE A O 1
ATOM 675 N N . MET A 1 86 ? 8.137 -11.565 -5.877 1.00 23.77 86 MET A N 1
ATOM 676 C CA . MET A 1 86 ? 7.122 -11.758 -4.853 1.00 23.92 86 MET A CA 1
ATOM 677 C C . MET A 1 86 ? 7.251 -13.148 -4.250 1.00 23.54 86 MET A C 1
ATOM 678 O O . MET A 1 86 ? 7.521 -14.113 -4.955 1.00 23.68 86 MET A O 1
ATOM 683 N N . VAL A 1 87 ? 7.062 -13.236 -2.938 1.00 24.00 87 VAL A N 1
ATOM 684 C CA . VAL A 1 87 ? 7.159 -14.503 -2.227 1.00 23.72 87 VAL A CA 1
ATOM 685 C C . VAL A 1 87 ? 5.884 -14.668 -1.435 1.00 24.14 87 VAL A C 1
ATOM 686 O O . VAL A 1 87 ? 5.649 -13.908 -0.495 1.00 24.03 87 VAL A O 1
ATOM 690 N N . ASN A 1 88 ? 5.059 -15.628 -1.856 1.00 25.25 88 ASN A N 1
ATOM 691 C CA . ASN A 1 88 ? 3.747 -15.907 -1.251 1.00 26.04 88 ASN A CA 1
ATOM 692 C C . ASN A 1 88 ? 2.992 -14.632 -0.843 1.00 26.28 88 ASN A C 1
ATOM 693 O O . ASN A 1 88 ? 2.507 -14.493 0.296 1.00 27.13 88 ASN A O 1
ATOM 698 N N . GLY A 1 89 ? 2.915 -13.689 -1.785 1.00 26.27 89 GLY A N 1
ATOM 699 C CA . GLY A 1 89 ? 2.101 -12.488 -1.620 1.00 27.19 89 GLY A CA 1
ATOM 700 C C . GLY A 1 89 ? 2.821 -11.222 -1.187 1.00 27.18 89 GLY A C 1
ATOM 701 O O . GLY A 1 89 ? 2.167 -10.189 -0.999 1.00 27.84 89 GLY A O 1
ATOM 702 N N . GLN A 1 90 ? 4.147 -11.285 -1.044 1.00 26.86 90 GLN A N 1
ATOM 703 C CA . GLN A 1 90 ? 4.932 -10.172 -0.492 1.00 26.67 90 GLN A CA 1
ATOM 704 C C . GLN A 1 90 ? 6.313 -10.040 -1.150 1.00 26.20 90 GLN A C 1
ATOM 705 O O . GLN A 1 90 ? 6.921 -11.051 -1.503 1.00 25.62 90 GLN A O 1
ATOM 711 N N . LYS A 1 91 ? 6.802 -8.807 -1.326 1.00 26.12 91 LYS A N 1
ATOM 712 C CA . LYS A 1 91 ? 8.183 -8.601 -1.796 1.00 26.17 91 LYS A CA 1
ATOM 713 C C . LYS A 1 91 ? 9.119 -9.161 -0.726 1.00 25.28 91 LYS A C 1
ATOM 714 O O . LYS A 1 91 ? 8.968 -8.849 0.458 1.00 24.96 91 LYS A O 1
ATOM 720 N N . PHE A 1 92 ? 10.072 -9.996 -1.128 1.00 24.38 92 PHE A N 1
ATOM 721 C CA . PHE A 1 92 ? 10.804 -10.788 -0.144 1.00 23.89 92 PHE A CA 1
ATOM 722 C C . PHE A 1 92 ? 11.535 -9.952 0.910 1.00 23.90 92 PHE A C 1
ATOM 723 O O . PHE A 1 92 ? 11.455 -10.259 2.097 1.00 23.58 92 PHE A O 1
ATOM 731 N N . MET A 1 93 ? 12.252 -8.916 0.490 1.00 23.86 93 MET A N 1
ATOM 732 C CA . MET A 1 93 ? 13.034 -8.118 1.452 1.00 24.29 93 MET A CA 1
ATOM 733 C C . MET A 1 93 ? 12.155 -7.325 2.442 1.00 23.84 93 MET A C 1
ATOM 734 O O . MET A 1 93 ? 12.599 -7.022 3.568 1.00 23.23 93 MET A O 1
ATOM 739 N N . GLU A 1 94 ? 10.916 -7.006 2.052 1.00 23.74 94 GLU A N 1
ATOM 740 C CA . GLU A 1 94 ? 9.939 -6.420 2.982 1.00 23.99 94 GLU A CA 1
ATOM 741 C C . GLU A 1 94 ? 9.504 -7.467 4.020 1.00 23.21 94 GLU A C 1
ATOM 742 O O . GLU A 1 94 ? 9.397 -7.179 5.217 1.00 22.94 94 GLU A O 1
ATOM 748 N N . TYR A 1 95 ? 9.247 -8.687 3.554 1.00 22.39 95 TYR A N 1
ATOM 749 C CA . TYR A 1 95 ? 8.905 -9.797 4.451 1.00 21.76 95 TYR A CA 1
ATOM 750 C C . TYR A 1 95 ? 10.032 -10.023 5.478 1.00 21.04 95 TYR A C 1
ATOM 751 O O . TYR A 1 95 ? 9.775 -10.219 6.669 1.00 21.92 95 TYR A O 1
ATOM 760 N N . VAL A 1 96 ? 11.272 -9.980 4.999 1.00 21.01 96 VAL A N 1
ATOM 761 C CA . VAL A 1 96 ? 12.474 -10.096 5.838 1.00 20.46 96 VAL A CA 1
ATOM 762 C C . VAL A 1 96 ? 12.515 -9.003 6.890 1.00 20.62 96 VAL A C 1
ATOM 763 O O . VAL A 1 96 ? 12.716 -9.305 8.070 1.00 20.54 96 VAL A O 1
ATOM 767 N N . ALA A 1 97 ? 12.312 -7.749 6.468 1.00 20.57 97 ALA A N 1
ATOM 768 C CA . ALA A 1 97 ? 12.248 -6.607 7.388 1.00 21.32 97 ALA A CA 1
ATOM 769 C C . ALA A 1 97 ? 11.216 -6.871 8.464 1.00 21.53 97 ALA A C 1
ATOM 770 O O . ALA A 1 97 ? 11.486 -6.669 9.662 1.00 21.68 97 ALA A O 1
ATOM 772 N N . GLU A 1 98 ? 10.042 -7.337 8.043 1.00 21.51 98 GLU A N 1
ATOM 773 C CA . GLU A 1 98 ? 8.927 -7.583 8.972 1.00 21.69 98 GLU A CA 1
ATOM 774 C C . GLU A 1 98 ? 9.218 -8.699 9.976 1.00 20.76 98 GLU A C 1
ATOM 775 O O . GLU A 1 98 ? 8.813 -8.603 11.130 1.00 19.61 98 GLU A O 1
ATOM 781 N N . GLN A 1 99 ? 9.906 -9.752 9.543 1.00 20.23 99 GLN A N 1
ATOM 782 C CA . GLN A 1 99 ? 10.376 -10.793 10.473 1.00 20.26 99 GLN A CA 1
ATOM 783 C C . GLN A 1 99 ? 11.277 -10.210 11.573 1.00 19.86 99 GLN A C 1
ATOM 784 O O . GLN A 1 99 ? 11.129 -10.534 12.769 1.00 19.97 99 GLN A O 1
ATOM 790 N N . TRP A 1 100 ? 12.199 -9.344 11.162 1.00 19.58 100 TRP A N 1
ATOM 791 C CA . TRP A 1 100 ? 13.115 -8.693 12.101 1.00 19.78 100 TRP A CA 1
ATOM 792 C C . TRP A 1 100 ? 12.369 -7.808 13.117 1.00 20.41 100 TRP A C 1
ATOM 793 O O . TRP A 1 100 ? 12.752 -7.776 14.285 1.00 21.06 100 TRP A O 1
ATOM 804 N N . GLU A 1 101 ? 11.327 -7.099 12.677 1.00 21.11 101 GLU A N 1
ATOM 805 C CA . GLU A 1 101 ? 10.535 -6.254 13.590 1.00 22.16 101 GLU A CA 1
ATOM 806 C C . GLU A 1 101 ? 9.658 -7.105 14.528 1.00 22.16 101 GLU A C 1
ATOM 807 O O . GLU A 1 101 ? 9.613 -6.856 15.737 1.00 22.35 101 GLU A O 1
ATOM 813 N N . MET A 1 102 ? 8.968 -8.110 13.996 1.00 22.09 102 MET A N 1
ATOM 814 C CA A MET A 1 102 ? 8.197 -9.022 14.841 0.50 22.45 102 MET A CA 1
ATOM 815 C CA B MET A 1 102 ? 8.194 -9.013 14.852 0.50 22.18 102 MET A CA 1
ATOM 816 C C . MET A 1 102 ? 9.077 -9.598 15.952 1.00 22.08 102 MET A C 1
ATOM 817 O O . MET A 1 102 ? 8.665 -9.669 17.110 1.00 22.26 102 MET A O 1
ATOM 826 N N . HIS A 1 103 ? 10.294 -9.993 15.597 1.00 21.52 103 HIS A N 1
ATOM 827 C CA . HIS A 1 103 ? 11.227 -10.570 16.563 1.00 21.31 103 HIS A CA 1
ATOM 828 C C . HIS A 1 103 ? 11.583 -9.574 17.646 1.00 21.65 103 HIS A C 1
ATOM 829 O O . HIS A 1 103 ? 11.516 -9.901 18.829 1.00 21.79 103 HIS A O 1
ATOM 836 N N . ARG A 1 104 ? 11.956 -8.367 17.231 1.00 21.85 104 ARG A N 1
ATOM 837 C CA . ARG A 1 104 ? 12.286 -7.300 18.166 1.00 22.46 104 ARG A CA 1
ATOM 838 C C . ARG A 1 104 ? 11.150 -7.063 19.146 1.00 22.22 104 ARG A C 1
ATOM 839 O O . ARG A 1 104 ? 11.366 -7.049 20.357 1.00 22.82 104 ARG A O 1
ATOM 847 N N . LEU A 1 105 ? 9.953 -6.838 18.608 1.00 21.93 105 LEU A N 1
ATOM 848 C CA . LEU A 1 105 ? 8.779 -6.562 19.430 1.00 23.40 105 LEU A CA 1
ATOM 849 C C . LEU A 1 105 ? 8.510 -7.708 20.391 1.00 23.40 105 LEU A C 1
ATOM 850 O O . LEU A 1 105 ? 8.178 -7.483 21.555 1.00 24.15 105 LEU A O 1
ATOM 855 N N . GLU A 1 106 ? 8.663 -8.935 19.907 1.00 23.25 106 GLU A N 1
ATOM 856 C CA . GLU A 1 106 ? 8.476 -10.099 20.752 1.00 24.17 106 GLU A CA 1
ATOM 857 C C . GLU A 1 106 ? 9.533 -10.191 21.854 1.00 24.01 106 GLU A C 1
ATOM 858 O O . GLU A 1 106 ? 9.200 -10.561 22.977 1.00 24.78 106 GLU A O 1
ATOM 864 N N . LYS A 1 107 ? 10.786 -9.850 21.553 1.00 23.60 107 LYS A N 1
ATOM 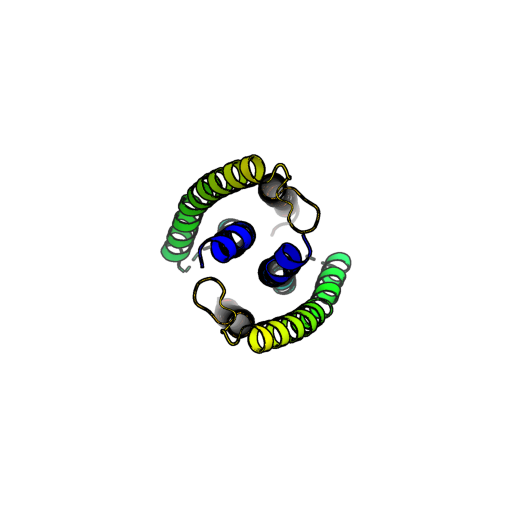865 C CA . LYS A 1 107 ? 11.840 -9.845 22.574 1.00 24.32 107 LYS A CA 1
ATOM 866 C C . LYS A 1 107 ? 11.585 -8.765 23.638 1.00 24.81 107 LYS A C 1
ATOM 867 O O . LYS A 1 107 ? 11.812 -8.997 24.829 1.00 24.83 107 LYS A O 1
ATOM 873 N N . GLU A 1 108 ? 11.101 -7.599 23.206 1.00 24.58 108 GLU A N 1
ATOM 874 C CA . GLU A 1 108 ? 10.773 -6.512 24.120 1.00 24.98 108 GLU A CA 1
ATOM 875 C C . GLU A 1 108 ? 9.541 -6.862 24.964 1.00 25.30 108 GLU A C 1
ATOM 876 O O . GLU A 1 108 ? 9.566 -6.691 26.186 1.00 25.00 108 GLU A O 1
ATOM 882 N N . ARG A 1 109 ? 8.486 -7.381 24.324 1.00 25.19 109 ARG A N 1
ATOM 883 C CA A ARG A 1 109 ? 7.280 -7.788 25.045 0.50 25.69 109 ARG A CA 1
ATOM 884 C CA B ARG A 1 109 ? 7.272 -7.803 25.034 0.50 25.82 109 ARG A CA 1
ATOM 885 C C . ARG A 1 109 ? 7.615 -8.812 26.130 1.00 25.85 109 ARG A C 1
ATOM 886 O O . ARG A 1 109 ? 7.032 -8.785 27.218 1.00 26.58 109 ARG A O 1
ATOM 901 N N . ALA A 1 110 ? 8.563 -9.701 25.835 1.00 25.62 110 ALA A N 1
ATOM 902 C CA . ALA A 1 110 ? 8.994 -10.719 26.792 1.00 25.71 110 ALA A CA 1
ATOM 903 C C . ALA A 1 110 ? 9.835 -10.132 27.924 1.00 25.82 110 ALA A C 1
ATOM 904 O O . ALA A 1 110 ? 9.709 -10.554 29.072 1.00 25.75 110 ALA A O 1
ATOM 906 N N . LYS A 1 111 ? 10.708 -9.182 27.600 1.00 25.24 111 LYS A N 1
ATOM 907 C CA . LYS A 1 111 ? 11.506 -8.499 28.632 1.00 25.92 111 LYS A CA 1
ATOM 908 C C . LYS A 1 111 ? 10.627 -7.667 29.566 1.00 26.21 111 LYS A C 1
ATOM 909 O O . LYS A 1 111 ? 10.936 -7.524 30.758 1.00 26.37 111 LYS A O 1
ATOM 915 N N . GLN A 1 112 ? 9.553 -7.106 29.015 1.00 26.05 112 GLN A N 1
ATOM 916 C CA . GLN A 1 112 ? 8.627 -6.248 29.763 1.00 27.21 112 GLN A CA 1
ATOM 917 C C . GLN A 1 112 ? 7.791 -7.074 30.739 1.00 28.11 112 GLN A C 1
ATOM 918 O O . GLN A 1 112 ? 7.542 -6.647 31.875 1.00 28.44 112 GLN A O 1
ATOM 924 N N . GLU A 1 113 ? 7.361 -8.254 30.300 1.00 28.42 113 GLU A N 1
ATOM 925 C CA . GLU A 1 113 ? 6.528 -9.108 31.141 1.00 29.61 113 GLU A CA 1
ATOM 926 C C . GLU A 1 113 ? 7.309 -9.680 32.319 1.00 29.86 113 GLU A C 1
ATOM 927 O O . GLU A 1 113 ? 6.810 -9.676 33.452 1.00 30.65 113 GLU A O 1
ATOM 933 N N . ARG A 1 114 ? 8.528 -10.153 32.055 1.00 29.76 114 ARG A N 1
ATOM 934 C CA . ARG A 1 114 ? 9.416 -10.636 33.112 1.00 30.13 114 ARG A CA 1
ATOM 935 C C . ARG A 1 114 ? 9.768 -9.526 34.103 1.00 30.11 114 ARG A C 1
ATOM 936 O O . ARG A 1 114 ? 9.758 -9.759 35.311 1.00 30.38 114 ARG A O 1
ATOM 944 N N . GLN A 1 115 ? 10.049 -8.322 33.610 1.00 29.32 115 GLN A N 1
ATOM 945 C CA . GLN A 1 115 ? 10.343 -7.195 34.507 1.00 29.53 115 GLN A CA 1
ATOM 946 C C . GLN A 1 115 ? 9.149 -6.912 35.410 1.00 29.70 115 GLN A C 1
ATOM 947 O O . GLN A 1 115 ? 9.313 -6.699 36.604 1.00 29.68 115 GLN A O 1
ATOM 953 N N . LEU A 1 116 ? 7.955 -6.898 34.830 1.00 29.36 116 LEU A N 1
ATOM 954 C CA . LEU A 1 116 ? 6.726 -6.719 35.611 1.00 30.20 116 LEU A CA 1
ATOM 955 C C . LEU A 1 116 ? 6.539 -7.844 36.651 1.00 31.15 116 LEU A C 1
ATOM 956 O O . LEU A 1 116 ? 6.102 -7.582 37.784 1.00 32.03 116 LEU A O 1
ATOM 961 N N . LYS A 1 117 ? 6.893 -9.076 36.273 1.00 31.21 117 LYS A N 1
ATOM 962 C CA . LYS A 1 117 ? 6.837 -10.240 37.175 1.00 31.97 117 LYS A CA 1
ATOM 963 C C . LYS A 1 117 ? 7.883 -10.148 38.290 1.00 32.62 117 LYS A C 1
ATOM 964 O O . LYS A 1 117 ? 7.612 -10.525 39.431 1.00 32.82 117 LYS A O 1
ATOM 970 N N . ASN A 1 118 ? 9.081 -9.678 37.945 1.00 32.10 118 ASN A N 1
ATOM 971 C CA . ASN A 1 118 ? 10.124 -9.433 38.932 1.00 32.76 118 ASN A CA 1
ATOM 972 C C . ASN A 1 118 ? 9.674 -8.388 39.957 1.00 33.19 118 ASN A C 1
ATOM 973 O O . ASN A 1 118 ? 9.770 -8.604 41.164 1.00 33.93 118 ASN A O 1
ATOM 978 N N . LYS A 1 119 ? 9.144 -7.272 39.462 1.00 32.78 119 LYS A N 1
ATOM 979 C CA . LYS A 1 119 ? 8.767 -6.145 40.312 1.00 33.43 119 LYS A CA 1
ATOM 980 C C . LYS A 1 119 ? 7.806 -6.576 41.428 1.00 34.49 119 LYS A C 1
ATOM 981 O O . LYS A 1 119 ? 8.062 -6.341 42.607 1.00 34.71 119 LYS A O 1
ATOM 987 N N . LYS A 1 120 ? 6.707 -7.212 41.037 1.00 34.81 120 LYS A N 1
ATOM 988 C CA . LYS A 1 120 ? 5.679 -7.636 41.979 1.00 35.81 120 LYS A CA 1
ATOM 989 C C . LYS A 1 120 ? 6.193 -8.713 42.935 1.00 36.34 120 LYS A C 1
ATOM 990 O O . LYS A 1 120 ? 5.828 -8.723 44.112 1.00 37.08 120 LYS A O 1
ATOM 996 N N . GLN A 1 121 ? 7.061 -9.598 42.447 1.00 35.93 121 GLN A N 1
ATOM 997 C CA . GLN A 1 121 ? 7.623 -10.646 43.301 1.00 37.03 121 GLN A CA 1
ATOM 998 C C . GLN A 1 121 ? 8.539 -10.085 44.395 1.00 37.58 121 GLN A C 1
ATOM 999 O O . GLN A 1 121 ? 8.552 -10.597 45.513 1.00 38.11 121 GLN A O 1
ATOM 1005 N N . THR A 1 122 ? 9.299 -9.035 44.081 1.00 37.44 122 THR A N 1
ATOM 1006 C CA . THR A 1 122 ? 10.052 -8.325 45.121 1.00 38.06 122 THR A CA 1
ATOM 1007 C C . THR A 1 122 ? 9.080 -7.710 46.140 1.00 39.00 122 THR A C 1
ATOM 1008 O O . THR A 1 122 ? 9.263 -7.850 47.356 1.00 39.09 122 THR A O 1
ATOM 1012 N N . GLU A 1 123 ? 8.041 -7.046 45.637 1.00 38.95 123 GLU A N 1
ATOM 1013 C CA . GLU A 1 123 ? 7.021 -6.447 46.498 1.00 40.26 123 GLU A CA 1
ATOM 1014 C C . GLU A 1 123 ? 6.364 -7.492 47.397 1.00 41.14 123 GLU A C 1
ATOM 1015 O O . GLU A 1 123 ? 6.104 -7.220 48.561 1.00 41.56 123 GLU A O 1
ATOM 1021 N N . THR A 1 124 ? 6.099 -8.680 46.853 1.00 41.18 124 THR A N 1
ATOM 1022 C CA . THR A 1 124 ? 5.449 -9.743 47.622 1.00 42.38 124 THR A CA 1
ATOM 1023 C C . THR A 1 124 ? 6.381 -10.278 48.708 1.00 43.56 124 THR A C 1
ATOM 1024 O O . THR A 1 124 ? 5.934 -10.573 49.810 1.00 44.59 124 THR A O 1
ATOM 1028 N N . GLU A 1 125 ? 7.672 -10.388 48.402 1.00 43.69 125 GLU A N 1
ATOM 1029 C CA . GLU A 1 125 ? 8.639 -10.903 49.376 1.00 45.05 125 GLU A CA 1
ATOM 1030 C C . GLU A 1 125 ? 8.894 -9.918 50.522 1.00 45.96 125 GLU A C 1
ATOM 1031 O O . GLU A 1 125 ? 8.995 -10.325 51.686 1.00 46.89 125 GLU A O 1
ATOM 1037 N N . MET A 1 126 ? 8.967 -8.627 50.206 1.00 45.76 126 MET A N 1
ATOM 1038 C CA . MET A 1 126 ? 9.071 -7.600 51.249 1.00 46.69 126 MET A CA 1
ATOM 1039 C C . MET A 1 126 ? 7.943 -7.756 52.270 1.00 47.75 126 MET A C 1
ATOM 1040 O O . MET A 1 126 ? 8.183 -7.768 53.480 1.00 48.30 126 MET A O 1
ATOM 1045 N N . LEU A 1 127 ? 6.718 -7.893 51.769 1.00 47.41 127 LEU A N 1
ATOM 1046 C CA . LEU A 1 127 ? 5.546 -7.995 52.627 1.00 48.47 127 LEU A CA 1
ATOM 1047 C C . LEU A 1 127 ? 5.374 -9.398 53.212 1.00 49.31 127 LEU A C 1
ATOM 1048 O O . LEU A 1 127 ? 5.080 -9.535 54.397 1.00 50.60 127 LEU A O 1
ATOM 1053 N N . TYR A 1 128 ? 5.568 -10.433 52.393 1.00 48.89 128 TYR A N 1
ATOM 1054 C CA . TYR A 1 128 ? 5.097 -11.783 52.749 1.00 49.77 128 TYR A CA 1
ATOM 1055 C C . TYR A 1 128 ? 6.138 -12.899 52.823 1.00 50.07 128 TYR A C 1
ATOM 1056 O O . TYR A 1 128 ? 5.815 -13.998 53.279 1.00 51.07 128 TYR A O 1
ATOM 1065 N N . GLY A 1 129 ? 7.373 -12.632 52.409 1.00 49.34 129 GLY A N 1
ATOM 1066 C CA . GLY A 1 129 ? 8.439 -13.629 52.510 1.00 49.87 129 GLY A CA 1
ATOM 1067 C C . GLY A 1 129 ? 8.761 -13.975 53.954 1.00 51.59 129 GLY A C 1
ATOM 1068 O O . GLY A 1 129 ? 8.586 -13.146 54.851 1.00 52.18 129 GLY A O 1
ATOM 1069 N N . SER A 1 130 ? 9.224 -15.205 54.178 1.00 52.58 130 SER A N 1
ATOM 1070 C CA . SER A 1 130 ? 9.535 -15.691 55.521 1.00 54.11 130 SER A CA 1
ATOM 1071 C C . SER A 1 130 ? 10.924 -15.246 55.968 1.00 54.28 130 SER A C 1
ATOM 1072 O O . SER A 1 130 ? 11.306 -15.457 57.121 1.00 55.35 130 SER A O 1
ATOM 1075 N N . ALA B 1 3 ? 5.358 -16.312 -20.524 1.00 39.08 3 ALA B N 1
ATOM 1076 C CA . ALA B 1 3 ? 5.008 -17.223 -21.652 1.00 38.73 3 ALA B CA 1
ATOM 1077 C C . ALA B 1 3 ? 4.564 -18.592 -21.121 1.00 37.70 3 ALA B C 1
ATOM 1078 O O . ALA B 1 3 ? 4.715 -18.889 -19.930 1.00 36.95 3 ALA B O 1
ATOM 1080 N N . ALA B 1 4 ? 4.019 -19.425 -22.002 1.00 37.30 4 ALA B N 1
ATOM 1081 C CA . ALA B 1 4 ? 3.636 -20.780 -21.616 1.00 36.39 4 ALA B CA 1
ATOM 1082 C C . ALA B 1 4 ? 4.866 -21.637 -21.335 1.00 35.32 4 ALA B C 1
ATOM 1083 O O . ALA B 1 4 ? 4.881 -22.415 -20.388 1.00 34.23 4 ALA B O 1
ATOM 1085 N N . LEU B 1 5 ? 5.898 -21.504 -22.163 1.00 35.40 5 LEU B N 1
ATOM 1086 C CA . LEU B 1 5 ? 7.106 -22.301 -21.964 1.00 34.78 5 LEU B CA 1
ATOM 1087 C C . LEU B 1 5 ? 7.939 -21.733 -20.814 1.00 34.14 5 LEU B C 1
ATOM 1088 O O . LEU B 1 5 ? 8.683 -22.464 -20.166 1.00 33.96 5 LEU B O 1
ATOM 1093 N N . LYS B 1 6 ? 7.801 -20.435 -20.556 1.00 34.38 6 LYS B N 1
ATOM 1094 C CA . LYS B 1 6 ? 8.335 -19.837 -19.335 1.00 33.88 6 LYS B CA 1
ATOM 1095 C C . LYS B 1 6 ? 7.595 -20.437 -18.148 1.00 32.67 6 LYS B C 1
ATOM 1096 O O . LYS B 1 6 ? 8.210 -20.800 -17.147 1.00 32.19 6 LYS B O 1
ATOM 1098 N N . ASN B 1 7 ? 6.272 -20.551 -18.265 1.00 33.03 7 ASN B N 1
ATOM 1099 C CA . ASN B 1 7 ? 5.479 -21.238 -17.239 1.00 32.09 7 ASN B CA 1
ATOM 1100 C C . ASN B 1 7 ? 5.966 -22.674 -17.005 1.00 31.52 7 ASN B C 1
ATOM 1101 O O . ASN B 1 7 ? 6.107 -23.115 -15.860 1.00 30.58 7 ASN B O 1
ATOM 1106 N N . TYR B 1 8 ? 6.211 -23.411 -18.085 1.00 31.85 8 TYR B N 1
ATOM 1107 C CA . TYR B 1 8 ? 6.793 -24.755 -17.967 1.00 31.74 8 TYR B CA 1
ATOM 1108 C C . TYR B 1 8 ? 8.086 -24.737 -17.135 1.00 31.21 8 TYR B C 1
ATOM 1109 O O . TYR B 1 8 ? 8.269 -25.568 -16.244 1.00 30.76 8 TYR B O 1
ATOM 1118 N N . TYR B 1 9 ? 8.965 -23.782 -17.409 1.00 32.14 9 TYR B N 1
ATOM 1119 C CA . TYR B 1 9 ? 10.221 -23.673 -16.670 1.00 32.69 9 TYR B CA 1
ATOM 1120 C C . TYR B 1 9 ? 9.992 -23.144 -15.242 1.00 32.58 9 TYR B C 1
ATOM 1121 O O . TYR B 1 9 ? 10.747 -23.485 -14.323 1.00 32.58 9 TYR B O 1
ATOM 1130 N N . GLU B 1 10 ? 8.954 -22.319 -15.062 1.00 32.83 10 GLU B N 1
ATOM 1131 C CA A GLU B 1 10 ? 8.600 -21.683 -13.788 0.50 32.67 10 GLU B CA 1
ATOM 1132 C CA B GLU B 1 10 ? 8.716 -21.723 -13.731 0.50 32.56 10 GLU B CA 1
ATOM 1133 C C . GLU B 1 10 ? 8.070 -22.684 -12.742 1.00 31.81 10 GLU B C 1
ATOM 1134 O O . GLU B 1 10 ? 7.971 -22.367 -11.561 1.00 32.01 10 GLU B O 1
ATOM 1145 N N . VAL B 1 11 ? 7.691 -23.889 -13.175 1.00 31.48 11 VAL B N 1
ATOM 1146 C CA . VAL B 1 11 ? 7.174 -24.876 -12.206 1.00 30.55 11 VAL B CA 1
ATOM 1147 C C . VAL B 1 11 ? 8.240 -25.259 -11.162 1.00 30.05 11 VAL B C 1
ATOM 1148 O O . VAL B 1 11 ? 7.920 -25.501 -9.986 1.00 29.32 11 VAL B O 1
ATOM 1152 N N . HIS B 1 12 ? 9.498 -25.309 -11.598 1.00 29.82 12 HIS B N 1
ATOM 1153 C CA . HIS B 1 12 ? 10.633 -25.578 -10.709 1.00 29.34 12 HIS B CA 1
ATOM 1154 C C . HIS B 1 12 ? 10.661 -24.531 -9.591 1.00 28.50 12 HIS B C 1
ATOM 1155 O O . HIS B 1 12 ? 10.777 -24.868 -8.401 1.00 27.60 12 HIS B O 1
ATOM 1162 N N . LYS B 1 13 ? 10.545 -23.263 -9.983 1.00 28.07 13 LYS B N 1
ATOM 1163 C CA . LYS B 1 13 ? 10.298 -22.162 -9.035 1.00 27.59 13 LYS B CA 1
ATOM 1164 C C . LYS B 1 13 ? 9.122 -22.446 -8.097 1.00 26.53 13 LYS B C 1
ATOM 1165 O O . LYS B 1 13 ? 9.222 -22.215 -6.884 1.00 26.20 13 LYS B O 1
ATOM 1167 N N . GLU B 1 14 ? 8.017 -22.938 -8.658 1.00 25.86 14 GLU B N 1
ATOM 1168 C CA . GLU B 1 14 ? 6.813 -23.235 -7.874 1.00 25.32 14 GLU B CA 1
ATOM 1169 C C . GLU B 1 14 ? 7.056 -24.295 -6.804 1.00 24.37 14 GLU B C 1
ATOM 1170 O O . GLU B 1 14 ? 6.393 -24.285 -5.766 1.00 24.78 14 GLU B O 1
ATOM 1172 N N . LEU B 1 15 ? 7.975 -25.228 -7.065 1.00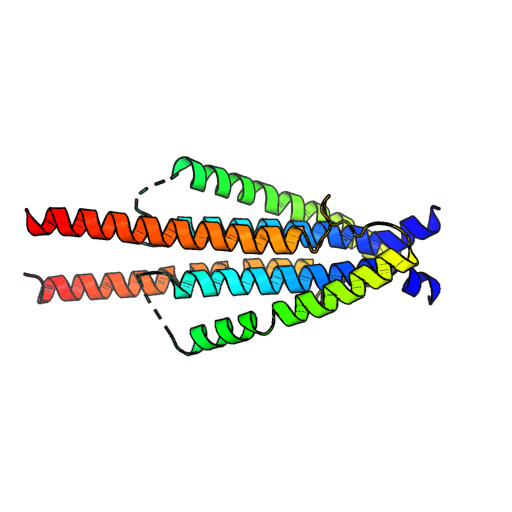 23.24 15 LEU B N 1
ATOM 1173 C CA . LEU B 1 15 ? 8.343 -26.216 -6.061 1.00 22.64 15 LEU B CA 1
ATOM 1174 C C . LEU B 1 15 ? 9.009 -25.464 -4.905 1.00 22.18 15 LEU B C 1
ATOM 1175 O O . LEU B 1 15 ? 8.745 -25.758 -3.741 1.00 21.28 15 LEU B O 1
ATOM 1180 N N . PHE B 1 16 ? 9.810 -24.447 -5.229 1.00 21.87 16 PHE B N 1
ATOM 1181 C CA . PHE B 1 16 ? 10.492 -23.652 -4.201 1.00 21.58 16 PHE B CA 1
ATOM 1182 C C . PHE B 1 16 ? 9.574 -22.685 -3.430 1.00 21.97 16 PHE B C 1
ATOM 1183 O O . PHE B 1 16 ? 9.891 -22.303 -2.306 1.00 21.12 16 PHE B O 1
ATOM 1191 N N . GLU B 1 17 ? 8.467 -22.265 -4.032 1.00 22.57 17 GLU B N 1
ATOM 1192 C CA . GLU B 1 17 ? 7.450 -21.478 -3.305 1.00 23.58 17 GLU B CA 1
ATOM 1193 C C . GLU B 1 17 ? 6.805 -22.341 -2.217 1.00 22.57 17 GLU B C 1
ATOM 1194 O O . GLU B 1 17 ? 6.508 -21.866 -1.104 1.00 22.53 17 GLU B O 1
ATOM 1200 N N . GLY B 1 18 ? 6.574 -23.607 -2.563 1.00 21.99 18 GLY B N 1
ATOM 1201 C CA . GLY B 1 18 ? 6.116 -24.616 -1.621 1.00 21.41 18 GLY B CA 1
ATOM 1202 C C . GLY B 1 18 ? 7.089 -24.782 -0.473 1.00 21.14 18 GLY B C 1
ATOM 1203 O O . GLY B 1 18 ? 6.676 -24.825 0.688 1.00 20.83 18 GLY B O 1
ATOM 1204 N N . VAL B 1 19 ? 8.379 -24.845 -0.811 1.00 20.68 19 VAL B N 1
ATOM 1205 C CA . VAL B 1 19 ? 9.469 -24.959 0.160 1.00 19.91 19 VAL B CA 1
ATOM 1206 C C . VAL B 1 19 ? 9.457 -23.808 1.185 1.00 19.28 19 VAL B C 1
ATOM 1207 O O . VAL B 1 19 ? 9.511 -24.055 2.388 1.00 18.55 19 VAL B O 1
ATOM 1211 N N . GLN B 1 20 ? 9.352 -22.563 0.723 1.00 19.38 20 GLN B N 1
ATOM 1212 C CA . GLN B 1 20 ? 9.339 -21.391 1.638 1.00 19.51 20 GLN B CA 1
ATOM 1213 C C . GLN B 1 20 ? 8.198 -21.475 2.651 1.00 19.88 20 GLN B C 1
ATOM 1214 O O . GLN B 1 20 ? 8.387 -21.215 3.845 1.00 19.74 20 GLN B O 1
ATOM 1220 N N . LYS B 1 21 ? 7.016 -21.796 2.138 1.00 20.12 21 LYS B N 1
ATOM 1221 C CA . LYS B 1 21 ? 5.807 -21.966 2.938 1.00 21.20 21 LYS B CA 1
ATOM 1222 C C . LYS B 1 21 ? 6.008 -22.994 4.040 1.00 20.14 21 LYS B C 1
ATOM 1223 O O . LYS B 1 21 ? 5.632 -22.755 5.210 1.00 20.93 21 LYS B O 1
ATOM 1229 N N . TRP B 1 22 ? 6.578 -24.138 3.664 1.00 19.18 22 TRP B N 1
ATOM 1230 C CA . TRP B 1 22 ? 6.899 -25.188 4.633 1.00 18.52 22 TRP B CA 1
ATOM 1231 C C . TRP B 1 22 ? 7.894 -24.643 5.665 1.00 18.58 22 TRP B C 1
ATOM 1232 O O . TRP B 1 22 ? 7.667 -24.761 6.872 1.00 17.09 22 TRP B O 1
ATOM 1243 N N . GLU B 1 23 ? 8.975 -24.040 5.171 1.00 18.40 23 GLU B N 1
ATOM 1244 C CA . GLU B 1 23 ? 10.021 -23.476 6.025 1.00 19.29 23 GLU B CA 1
ATOM 1245 C C . GLU B 1 23 ? 9.371 -22.527 7.054 1.00 19.27 23 GLU B C 1
ATOM 1246 O O . GLU B 1 23 ? 9.648 -22.598 8.247 1.00 19.29 23 GLU B O 1
ATOM 1252 N N . GLU B 1 24 ? 8.462 -21.678 6.593 1.00 18.90 24 GLU B N 1
ATOM 1253 C CA . GLU B 1 24 ? 7.808 -20.690 7.462 1.00 20.06 24 GLU B CA 1
ATOM 1254 C C . GLU B 1 24 ? 6.899 -21.346 8.505 1.00 19.84 24 GLU B C 1
ATOM 1255 O O . GLU B 1 24 ? 6.916 -20.993 9.682 1.00 21.20 24 GLU B O 1
ATOM 1261 N N . THR B 1 25 ? 6.098 -22.293 8.052 1.00 19.57 25 THR B N 1
ATOM 1262 C CA . THR B 1 25 ? 5.164 -23.000 8.926 1.00 19.52 25 THR B CA 1
ATOM 1263 C C . THR B 1 25 ? 5.936 -23.803 9.972 1.00 19.07 25 THR B C 1
ATOM 1264 O O . THR B 1 25 ? 5.564 -23.813 11.140 1.00 19.53 25 THR B O 1
ATOM 1268 N N . TRP B 1 26 ? 7.022 -24.447 9.545 1.00 18.96 26 TRP B N 1
ATOM 1269 C CA . TRP B 1 26 ? 7.878 -25.244 10.435 1.00 19.03 26 TRP B CA 1
ATOM 1270 C C . TRP B 1 26 ? 8.457 -24.338 11.531 1.00 19.15 26 TRP B C 1
ATOM 1271 O O . TRP B 1 26 ? 8.376 -24.665 12.719 1.00 19.18 26 TRP B O 1
ATOM 1282 N N . ARG B 1 27 ? 8.960 -23.170 11.130 1.00 19.24 27 ARG B N 1
ATOM 1283 C CA . ARG B 1 27 ? 9.553 -22.185 12.055 1.00 20.06 27 ARG B CA 1
ATOM 1284 C C . ARG B 1 27 ? 8.557 -21.708 13.113 1.00 20.53 27 ARG B C 1
ATOM 1285 O O . ARG B 1 27 ? 8.895 -21.595 14.294 1.00 20.67 27 ARG B O 1
ATOM 1293 N N . LEU B 1 28 ? 7.337 -21.406 12.677 1.00 20.50 28 LEU B N 1
ATOM 1294 C CA . LEU B 1 28 ? 6.264 -21.011 13.583 1.00 21.48 28 LEU B CA 1
ATOM 1295 C C . LEU B 1 28 ? 5.884 -22.139 14.540 1.00 21.52 28 LEU B C 1
ATOM 1296 O O . LEU B 1 28 ? 5.738 -21.911 15.750 1.00 22.17 28 LEU B O 1
ATOM 1301 N N . PHE B 1 29 ? 5.743 -23.348 14.002 1.00 20.85 29 PHE B N 1
ATOM 1302 C CA . PHE B 1 29 ? 5.409 -24.546 14.773 1.00 21.82 29 PHE B CA 1
ATOM 1303 C C . PHE B 1 29 ? 6.468 -24.817 15.839 1.00 21.66 29 PHE B C 1
ATOM 1304 O O . PHE B 1 29 ? 6.133 -25.200 16.968 1.00 22.48 29 PHE B O 1
ATOM 1312 N N . LEU B 1 30 ? 7.736 -24.593 15.495 1.00 21.34 30 LEU B N 1
ATOM 1313 C CA . LEU B 1 30 ? 8.827 -24.844 16.437 1.00 21.73 30 LEU B CA 1
ATOM 1314 C C . LEU B 1 30 ? 8.768 -23.892 17.622 1.00 22.53 30 LEU B C 1
ATOM 1315 O O . LEU B 1 30 ? 8.995 -24.324 18.756 1.00 22.87 30 LEU B O 1
ATOM 1320 N N . GLU B 1 31 ? 8.446 -22.618 17.393 1.00 23.26 31 GLU B N 1
ATOM 1321 C CA . GLU B 1 31 ? 8.377 -21.672 18.511 1.00 24.40 31 GLU B CA 1
ATOM 1322 C C . GLU B 1 31 ? 7.201 -21.980 19.435 1.00 24.74 31 GLU B C 1
ATOM 1323 O O . GLU B 1 31 ? 7.335 -21.856 20.641 1.00 25.76 31 GLU B O 1
ATOM 1329 N N . PHE B 1 32 ? 6.070 -22.415 18.877 1.00 24.67 32 PHE B N 1
ATOM 1330 C CA . PHE B 1 32 ? 4.937 -22.843 19.714 1.00 24.71 32 PHE B CA 1
ATOM 1331 C C . PHE B 1 32 ? 5.199 -24.165 20.438 1.00 24.94 32 PHE B C 1
ATOM 1332 O O . PHE B 1 32 ? 4.856 -24.294 21.609 1.00 25.11 32 PHE B O 1
ATOM 1340 N N . GLU B 1 33 ? 5.811 -25.131 19.757 1.00 24.24 33 GLU B N 1
ATOM 1341 C CA . GLU B 1 33 ? 6.261 -26.380 20.392 1.00 25.11 33 GLU B CA 1
ATOM 1342 C C . GLU B 1 33 ? 7.115 -26.123 21.634 1.00 26.02 33 GLU B C 1
ATOM 1343 O O . GLU B 1 33 ? 6.905 -26.747 22.689 1.00 26.94 33 GLU B O 1
ATOM 1349 N N . ARG B 1 34 ? 8.064 -25.198 21.517 1.00 26.87 34 ARG B N 1
ATOM 1350 C CA . ARG B 1 34 ? 8.962 -24.858 22.630 1.00 28.05 34 ARG B CA 1
ATOM 1351 C C . ARG B 1 34 ? 8.253 -24.067 23.740 1.00 29.50 34 ARG B C 1
ATOM 1352 O O . ARG B 1 34 ? 8.602 -24.185 24.919 1.00 30.09 34 ARG B O 1
ATOM 1360 N N . LYS B 1 35 ? 7.266 -23.259 23.369 1.00 30.37 35 LYS B N 1
ATOM 1361 C CA . LYS B 1 35 ? 6.397 -22.620 24.357 1.00 31.70 35 LYS B CA 1
ATOM 1362 C C . LYS B 1 35 ? 5.576 -23.664 25.125 1.00 32.24 35 LYS B C 1
ATOM 1363 O O . LYS B 1 35 ? 5.382 -23.544 26.337 1.00 32.79 35 LYS B O 1
ATOM 1369 N N . ALA B 1 36 ? 5.128 -24.696 24.413 1.00 32.29 36 ALA B N 1
ATOM 1370 C CA . ALA B 1 36 ? 4.276 -25.741 24.980 1.00 33.04 36 ALA B CA 1
ATOM 1371 C C . ALA B 1 36 ? 4.972 -26.616 26.016 1.00 33.70 36 ALA B C 1
ATOM 1372 O O . ALA B 1 36 ? 4.305 -27.233 26.849 1.00 34.24 36 ALA B O 1
ATOM 1374 N N . SER B 1 37 ? 6.298 -26.698 25.942 1.00 33.75 37 SER B N 1
ATOM 1375 C CA . SER B 1 37 ? 7.064 -27.602 26.795 1.00 34.44 37 SER B CA 1
ATOM 1376 C C . SER B 1 37 ? 8.131 -26.851 27.585 1.00 35.41 37 SER B C 1
ATOM 1377 O O . SER B 1 37 ? 9.127 -27.442 28.011 1.00 35.67 37 SER B O 1
ATOM 1380 N N . ASP B 1 38 ? 7.910 -25.551 27.777 1.00 36.70 38 ASP B N 1
ATOM 1381 C CA . ASP B 1 38 ? 8.710 -24.744 28.691 1.00 37.79 38 ASP B CA 1
ATOM 1382 C C . ASP B 1 38 ? 8.085 -24.800 30.089 1.00 39.17 38 ASP B C 1
ATOM 1383 O O . ASP B 1 38 ? 6.926 -24.404 30.262 1.00 40.22 38 ASP B O 1
ATOM 1388 N N . PRO B 1 39 ? 8.844 -25.283 31.091 1.00 39.81 39 PRO B N 1
ATOM 1389 C CA . PRO B 1 39 ? 8.372 -25.175 32.472 1.00 40.79 39 PRO B CA 1
ATOM 1390 C C . PRO B 1 39 ? 8.684 -23.803 33.083 1.00 41.59 39 PRO B C 1
ATOM 1391 O O . PRO B 1 39 ? 9.589 -23.687 33.905 1.00 42.02 39 PRO B O 1
ATOM 1395 N N . ASN B 1 40 ? 7.944 -22.775 32.664 1.00 42.15 40 ASN B N 1
ATOM 1396 C CA . ASN B 1 40 ? 8.092 -21.423 33.218 1.00 43.19 40 ASN B CA 1
ATOM 1397 C C . ASN B 1 40 ? 6.742 -20.719 33.328 1.00 43.96 40 ASN B C 1
ATOM 1398 O O . ASN B 1 40 ? 6.678 -19.529 33.640 1.00 44.78 40 ASN B O 1
ATOM 1400 N N . LEU B 1 49 ? -2.592 -19.525 27.301 1.00 39.34 49 LEU B N 1
ATOM 1401 C CA . LEU B 1 49 ? -2.511 -21.014 27.218 1.00 38.12 49 LEU B CA 1
ATOM 1402 C C . LEU B 1 49 ? -3.379 -21.559 26.077 1.00 38.11 49 LEU B C 1
ATOM 1403 O O . LEU B 1 49 ? -2.869 -22.234 25.178 1.00 36.44 49 LEU B O 1
ATOM 1408 N N . LEU B 1 50 ? -4.676 -21.249 26.091 1.00 39.42 50 LEU B N 1
ATOM 1409 C CA . LEU B 1 50 ? -5.606 -21.803 25.085 1.00 39.69 50 LEU B CA 1
ATOM 1410 C C . LEU B 1 50 ? -5.361 -21.293 23.663 1.00 39.33 50 LEU B C 1
ATOM 1411 O O . LEU B 1 50 ? -5.325 -22.086 22.709 1.00 38.00 50 LEU B O 1
ATOM 1416 N N . LYS B 1 51 ? -5.194 -19.975 23.525 1.00 39.84 51 LYS B N 1
ATOM 1417 C CA . LYS B 1 51 ? -4.900 -19.359 22.227 1.00 39.73 51 LYS B CA 1
ATOM 1418 C C . LYS B 1 51 ? -3.639 -19.959 21.595 1.00 37.73 51 LYS B C 1
ATOM 1419 O O . LYS B 1 51 ? -3.593 -20.195 20.386 1.00 37.80 51 LYS B O 1
ATOM 1421 N N . GLU B 1 52 ? -2.629 -20.212 22.428 1.00 37.13 52 GLU B N 1
ATOM 1422 C CA . GLU B 1 52 ? -1.381 -20.835 21.993 1.00 35.36 52 GLU B CA 1
ATOM 1423 C C . GLU B 1 52 ? -1.600 -22.306 21.628 1.00 34.43 52 GLU B C 1
ATOM 1424 O O . GLU B 1 52 ? -1.204 -22.742 20.558 1.00 32.95 52 GLU B O 1
ATOM 1430 N N . GLU B 1 53 ? -2.259 -23.064 22.503 1.00 34.83 53 GLU B N 1
ATOM 1431 C CA . GLU B 1 53 ? -2.629 -24.446 22.165 1.00 34.55 53 GLU B CA 1
ATOM 1432 C C . GLU B 1 53 ? -3.373 -24.551 20.818 1.00 34.26 53 GLU B C 1
ATOM 1433 O O . GLU B 1 53 ? -3.159 -25.504 20.064 1.00 32.83 53 GLU B O 1
ATOM 1439 N N . LYS B 1 54 ? -4.219 -23.570 20.506 1.00 35.06 54 LYS B N 1
ATOM 1440 C CA . LYS B 1 54 ? -4.938 -23.561 19.232 1.00 35.79 54 LYS B CA 1
ATOM 1441 C C . LYS B 1 54 ? -4.015 -23.427 18.003 1.00 34.68 54 LYS B C 1
ATOM 1442 O O . LYS B 1 54 ? -4.224 -24.111 16.998 1.00 33.72 54 LYS B O 1
ATOM 1448 N N . GLN B 1 55 ? -3.005 -22.555 18.072 1.00 34.78 55 GLN B N 1
ATOM 1449 C CA . GLN B 1 55 ? -2.063 -22.397 16.944 1.00 34.10 55 GLN B CA 1
ATOM 1450 C C . GLN B 1 55 ? -1.253 -23.677 16.733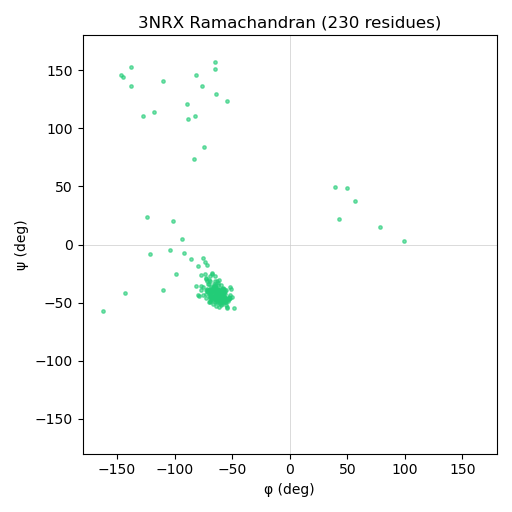 1.00 32.83 55 GLN B C 1
ATOM 1451 O O . GLN B 1 55 ? -1.008 -24.068 15.595 1.00 32.18 55 GLN B O 1
ATOM 1457 N N . ARG B 1 56 ? -0.848 -24.324 17.829 1.00 32.42 56 ARG B N 1
ATOM 1458 C CA . ARG B 1 56 ? -0.134 -25.610 17.753 1.00 31.54 56 ARG B CA 1
ATOM 1459 C C . ARG B 1 56 ? -0.934 -26.677 17.016 1.00 31.06 56 ARG B C 1
ATOM 1460 O O . ARG B 1 56 ? -0.387 -27.399 16.172 1.00 29.80 56 ARG B O 1
ATOM 1468 N N . ALA B 1 57 ? -2.215 -26.790 17.356 1.00 31.40 57 ALA B N 1
ATOM 1469 C CA . ALA B 1 57 ? -3.109 -27.713 16.668 1.00 32.04 57 ALA B CA 1
ATOM 1470 C C . ALA B 1 57 ? -3.185 -27.372 15.192 1.00 31.48 57 ALA B C 1
ATOM 1471 O O . ALA B 1 57 ? -3.110 -28.258 14.339 1.00 31.44 57 ALA B O 1
ATOM 1473 N N . LYS B 1 58 ? -3.325 -26.080 14.900 1.00 31.82 58 LYS B N 1
ATOM 1474 C CA . LYS B 1 58 ? -3.468 -25.606 13.525 1.00 31.57 58 LYS B CA 1
ATOM 1475 C C . LYS B 1 58 ? -2.272 -26.057 12.686 1.00 30.23 58 LYS B C 1
ATOM 1476 O O . LYS B 1 58 ? -2.440 -26.497 11.567 1.00 29.49 58 LYS B O 1
ATOM 1480 N N . LEU B 1 59 ? -1.076 -25.995 13.260 1.00 29.52 59 LEU B N 1
ATOM 1481 C CA . LEU B 1 59 ? 0.142 -26.391 12.551 1.00 28.69 59 LEU B CA 1
ATOM 1482 C C . LEU B 1 59 ? 0.317 -27.912 12.451 1.00 28.81 59 LEU B C 1
ATOM 1483 O O . LEU B 1 59 ? 0.744 -28.423 11.408 1.00 28.22 59 LEU B O 1
ATOM 1488 N N . GLN B 1 60 ? -0.022 -28.624 13.523 1.00 28.88 60 GLN B N 1
ATOM 1489 C CA . GLN B 1 60 ? -0.041 -30.099 13.527 1.00 29.07 60 GLN B CA 1
ATOM 1490 C C . GLN B 1 60 ? -0.836 -30.655 12.355 1.00 28.99 60 GLN B C 1
ATOM 1491 O O . GLN B 1 60 ? -0.462 -31.685 11.788 1.00 28.73 60 GLN B O 1
ATOM 1497 N N . LYS B 1 61 ? -1.942 -29.978 12.035 1.00 29.06 61 LYS B N 1
ATOM 1498 C CA . LYS B 1 61 ? -2.789 -30.304 10.888 1.00 29.65 61 LYS B CA 1
ATOM 1499 C C . LYS B 1 61 ? -2.209 -29.783 9.582 1.00 28.10 61 LYS B C 1
ATOM 1500 O O . LYS B 1 61 ? -2.216 -30.496 8.580 1.00 28.29 61 LYS B O 1
ATOM 1506 N N . MET B 1 62 ? -1.729 -28.538 9.595 1.00 27.06 62 MET B N 1
ATOM 1507 C CA A MET B 1 62 ? -1.257 -27.865 8.378 0.50 26.31 62 MET B CA 1
ATOM 1508 C CA B MET B 1 62 ? -1.270 -27.886 8.365 0.50 26.07 62 MET B CA 1
ATOM 1509 C C . MET B 1 62 ? -0.008 -28.520 7.794 1.00 24.69 62 MET B C 1
ATOM 1510 O O . MET B 1 62 ? 0.101 -28.685 6.583 1.00 24.38 62 MET B O 1
ATOM 1519 N N . LEU B 1 63 ? 0.944 -28.881 8.650 1.00 22.95 63 LEU B N 1
ATOM 1520 C CA . LEU B 1 63 ? 2.237 -29.399 8.156 1.00 21.66 63 LEU B CA 1
ATOM 1521 C C . LEU B 1 63 ? 2.169 -30.689 7.327 1.00 21.78 63 LEU B C 1
ATOM 1522 O O . LEU B 1 63 ? 2.799 -30.764 6.266 1.00 21.54 63 LEU B O 1
ATOM 1527 N N . PRO B 1 64 ? 1.441 -31.717 7.803 1.00 22.36 64 PRO B N 1
ATOM 1528 C CA . PRO B 1 64 ? 1.321 -32.891 6.936 1.00 22.70 64 PRO B CA 1
ATOM 1529 C C . PRO B 1 64 ? 0.557 -32.614 5.634 1.00 22.71 64 PRO B C 1
ATOM 1530 O O . PRO B 1 64 ? 0.833 -33.270 4.635 1.00 22.48 64 PRO B O 1
ATOM 1534 N N . LYS B 1 65 ? -0.342 -31.631 5.633 1.00 22.78 65 LYS B N 1
ATOM 1535 C CA . LYS B 1 65 ? -1.052 -31.238 4.415 1.00 23.70 65 LYS B CA 1
ATOM 1536 C C . LYS B 1 65 ? -0.087 -30.597 3.410 1.00 22.60 65 LYS B C 1
ATOM 1537 O O . LYS B 1 65 ? -0.085 -30.960 2.240 1.00 22.81 65 LYS B O 1
ATOM 1542 N N . LEU B 1 66 ? 0.734 -29.655 3.880 1.00 21.83 66 LEU B N 1
ATOM 1543 C CA . LEU B 1 66 ? 1.741 -29.014 3.031 1.00 20.98 66 LEU B CA 1
ATOM 1544 C C . LEU B 1 66 ? 2.706 -30.058 2.456 1.00 20.46 66 LEU B C 1
ATOM 1545 O O . LEU B 1 66 ? 2.983 -30.067 1.244 1.00 19.54 66 LEU B O 1
ATOM 1550 N N . GLU B 1 67 ? 3.174 -30.954 3.323 1.00 20.23 67 GLU B N 1
ATOM 1551 C CA . GLU B 1 67 ? 4.098 -32.017 2.932 1.00 20.44 67 GLU B CA 1
ATOM 1552 C C . GLU B 1 67 ? 3.474 -32.976 1.899 1.00 21.13 67 GLU B C 1
ATOM 1553 O O . GLU B 1 67 ? 4.140 -33.390 0.962 1.00 20.71 67 GLU B O 1
ATOM 1559 N N . GLU B 1 68 ? 2.199 -33.296 2.070 1.00 22.28 68 GLU B N 1
ATOM 1560 C CA . GLU B 1 68 ? 1.470 -34.155 1.118 1.00 23.54 68 GLU B CA 1
ATOM 1561 C C . GLU B 1 68 ? 1.465 -33.528 -0.278 1.00 23.62 68 GLU B C 1
ATOM 1562 O O . GLU B 1 68 ? 1.813 -34.165 -1.285 1.00 23.96 68 GLU B O 1
ATOM 1568 N N . GLU B 1 69 ? 1.049 -32.272 -0.329 1.00 23.92 69 GLU B N 1
ATOM 1569 C CA . GLU B 1 69 ? 0.963 -31.525 -1.572 1.00 23.96 69 GLU B CA 1
ATOM 1570 C C . GLU B 1 69 ? 2.343 -31.322 -2.226 1.00 22.66 69 GLU B C 1
ATOM 1571 O O . GLU B 1 69 ? 2.505 -31.557 -3.421 1.00 21.86 69 GLU B O 1
ATOM 1577 N N . LEU B 1 70 ? 3.339 -30.905 -1.449 1.00 21.81 70 LEU B N 1
ATOM 1578 C CA . LEU B 1 70 ? 4.696 -30.714 -1.991 1.00 21.38 70 LEU B CA 1
ATOM 1579 C C . LEU B 1 70 ? 5.301 -32.034 -2.513 1.00 21.21 70 LEU B C 1
ATOM 1580 O O . LEU B 1 70 ? 5.950 -32.048 -3.566 1.00 20.89 70 LEU B O 1
ATOM 1585 N N . LYS B 1 71 ? 5.070 -33.138 -1.795 1.00 21.86 71 LYS B N 1
ATOM 1586 C CA . LYS B 1 71 ? 5.562 -34.473 -2.204 1.00 22.23 71 LYS B CA 1
ATOM 1587 C C . LYS B 1 71 ? 5.031 -34.847 -3.590 1.00 22.83 71 LYS B C 1
ATOM 1588 O O . LYS B 1 71 ? 5.785 -35.313 -4.446 1.00 23.00 71 LYS B O 1
ATOM 1594 N N . ALA B 1 72 ? 3.744 -34.597 -3.805 1.00 22.88 72 ALA B N 1
ATOM 1595 C CA . ALA B 1 72 ? 3.071 -34.924 -5.059 1.00 24.10 72 ALA B CA 1
ATOM 1596 C C . ALA B 1 72 ? 3.607 -34.079 -6.207 1.00 24.09 72 ALA B C 1
ATOM 1597 O O . ALA B 1 72 ? 3.880 -34.597 -7.293 1.00 24.43 72 ALA B O 1
ATOM 1599 N N . ARG B 1 73 ? 3.765 -32.783 -5.955 1.00 23.55 73 ARG B N 1
ATOM 1600 C CA . ARG B 1 73 ? 4.277 -31.846 -6.957 1.00 23.56 73 ARG B CA 1
ATOM 1601 C C . ARG B 1 73 ? 5.719 -32.155 -7.331 1.00 22.73 73 ARG B C 1
ATOM 1602 O O . ARG B 1 73 ? 6.070 -32.173 -8.515 1.00 22.73 73 ARG B O 1
ATOM 1610 N N . ILE B 1 74 ? 6.533 -32.418 -6.312 1.00 21.84 74 ILE B N 1
ATOM 1611 C CA . ILE B 1 74 ? 7.943 -32.766 -6.497 1.00 21.88 74 ILE B CA 1
ATOM 1612 C C . ILE B 1 74 ? 8.099 -34.008 -7.364 1.00 22.15 74 ILE B C 1
ATOM 1613 O O . ILE B 1 74 ? 8.858 -33.987 -8.323 1.00 22.03 74 ILE B O 1
ATOM 1618 N N . GLU B 1 75 ? 7.355 -35.065 -7.046 1.00 22.75 75 GLU B N 1
ATOM 1619 C CA . GLU B 1 75 ? 7.381 -36.308 -7.821 1.00 23.77 75 GLU B CA 1
ATOM 1620 C C . GLU B 1 75 ? 7.025 -36.111 -9.310 1.00 24.25 75 GLU B C 1
ATOM 1621 O O . GLU B 1 75 ? 7.715 -36.641 -10.184 1.00 24.45 75 GLU B O 1
ATOM 1627 N N . LEU B 1 76 ? 5.976 -35.344 -9.588 1.00 23.92 76 LEU B N 1
ATOM 1628 C CA . LEU B 1 76 ? 5.570 -35.068 -10.975 1.00 24.37 76 LEU B CA 1
ATOM 1629 C C . LEU B 1 76 ? 6.642 -34.263 -11.709 1.00 23.91 76 LEU B C 1
ATOM 1630 O O . LEU B 1 76 ? 6.839 -34.447 -12.917 1.00 24.55 76 LEU B O 1
ATOM 1635 N N . TRP B 1 77 ? 7.322 -33.375 -10.986 1.00 22.67 77 TRP B N 1
ATOM 1636 C CA . TRP B 1 77 ? 8.367 -32.560 -11.596 1.00 22.74 77 TRP B CA 1
ATOM 1637 C C . TRP B 1 77 ? 9.565 -33.443 -11.953 1.00 22.58 77 TRP B C 1
ATOM 1638 O O . TRP B 1 77 ? 10.076 -33.398 -13.071 1.00 23.54 77 TRP B O 1
ATOM 1649 N N . GLU B 1 78 ? 9.996 -34.263 -11.004 1.00 22.35 78 GLU B N 1
ATOM 1650 C CA . GLU B 1 78 ? 11.109 -35.177 -11.223 1.00 22.79 78 GLU B CA 1
ATOM 1651 C C . GLU B 1 78 ? 10.855 -36.125 -12.395 1.00 24.01 78 GLU B C 1
ATOM 1652 O O . GLU B 1 78 ? 11.764 -36.418 -13.150 1.00 24.53 78 GLU B O 1
ATOM 1658 N N . GLN B 1 79 ? 9.616 -36.576 -12.536 1.00 24.96 79 GLN B N 1
ATOM 1659 C CA . GLN B 1 79 ? 9.230 -37.499 -13.604 1.00 26.79 79 GLN B CA 1
ATOM 1660 C C . GLN B 1 79 ? 9.244 -36.808 -14.970 1.00 27.16 79 GLN B C 1
ATOM 1661 O O . GLN B 1 79 ? 9.579 -37.421 -15.989 1.00 28.13 79 GLN B O 1
ATOM 1667 N N . GLU B 1 80 ? 8.897 -35.527 -14.980 1.00 26.57 80 GLU B N 1
ATOM 1668 C CA . GLU B 1 80 ? 8.845 -34.744 -16.206 1.00 26.85 80 GLU B CA 1
ATOM 1669 C C . GLU B 1 80 ? 10.240 -34.332 -16.680 1.00 26.51 80 GLU B C 1
ATOM 1670 O O . GLU B 1 80 ? 10.507 -34.306 -17.882 1.00 27.08 80 GLU B O 1
ATOM 1676 N N . HIS B 1 81 ? 11.133 -34.036 -15.740 1.00 25.59 81 HIS B N 1
ATOM 1677 C CA . HIS B 1 81 ? 12.469 -33.535 -16.079 1.00 25.42 81 HIS B CA 1
ATOM 1678 C C . HIS B 1 81 ? 13.574 -34.575 -15.944 1.00 25.81 81 HIS B C 1
ATOM 1679 O O . HIS B 1 81 ? 14.713 -34.313 -16.327 1.00 26.56 81 HIS B O 1
ATOM 1686 N N . SER B 1 82 ? 13.213 -35.758 -15.442 1.00 25.97 82 SER B N 1
ATOM 1687 C CA A SER B 1 82 ? 14.150 -36.855 -15.209 0.50 26.60 82 SER B CA 1
ATOM 1688 C CA B SER B 1 82 ? 14.165 -36.848 -15.248 0.50 26.64 82 SER B CA 1
ATOM 1689 C C . SER B 1 82 ? 15.408 -36.363 -14.495 1.00 26.56 82 SER B C 1
ATOM 1690 O O . SER B 1 82 ? 16.537 -36.674 -14.878 1.00 27.13 82 SER B O 1
ATOM 1695 N N . LYS B 1 83 ? 15.172 -35.596 -13.433 1.00 26.27 83 LYS B N 1
ATOM 1696 C CA . LYS B 1 83 ? 16.215 -35.014 -12.591 1.00 26.99 83 LYS B CA 1
ATOM 1697 C C . LYS B 1 83 ? 15.683 -34.949 -11.141 1.00 26.16 83 LYS B C 1
ATOM 1698 O O . LYS B 1 83 ? 14.479 -34.764 -10.923 1.00 25.30 83 LYS B O 1
ATOM 1704 N N . ALA B 1 84 ? 16.570 -35.134 -10.159 1.00 26.14 84 ALA B N 1
ATOM 1705 C CA . ALA B 1 84 ? 16.193 -35.122 -8.751 1.00 25.36 84 ALA B CA 1
ATOM 1706 C C . ALA B 1 84 ? 15.978 -33.681 -8.301 1.00 24.52 84 ALA B C 1
ATOM 1707 O O . ALA B 1 84 ? 16.781 -32.793 -8.639 1.00 24.59 84 ALA B O 1
ATOM 1709 N N . PHE B 1 85 ? 14.909 -33.445 -7.543 1.00 23.24 85 PHE B N 1
ATOM 1710 C CA . PHE B 1 85 ? 14.630 -32.104 -7.045 1.00 22.64 85 PHE B CA 1
ATOM 1711 C C . PHE B 1 85 ? 15.464 -31.885 -5.800 1.00 22.13 85 PHE B C 1
ATOM 1712 O O . PHE B 1 85 ? 15.215 -32.504 -4.766 1.00 22.27 85 PHE B O 1
ATOM 1720 N N . MET B 1 86 ? 16.446 -30.997 -5.934 1.00 23.01 86 MET B N 1
ATOM 1721 C CA A MET B 1 86 ? 17.454 -30.752 -4.901 0.50 23.00 86 MET B CA 1
ATOM 1722 C CA B MET B 1 86 ? 17.437 -30.758 -4.888 0.50 23.42 86 MET B CA 1
ATOM 1723 C C . MET B 1 86 ? 17.433 -29.295 -4.459 1.00 23.34 86 MET B C 1
ATOM 1724 O O . MET B 1 86 ? 17.485 -28.385 -5.301 1.00 23.64 86 MET B O 1
ATOM 1733 N N . VAL B 1 87 ? 17.372 -29.090 -3.144 1.00 23.58 87 VAL B N 1
ATOM 1734 C CA . VAL B 1 87 ? 17.431 -27.768 -2.524 1.00 23.78 87 VAL B CA 1
ATOM 1735 C C . VAL B 1 87 ? 18.674 -27.726 -1.640 1.00 24.13 87 VAL B C 1
ATOM 1736 O O . VAL B 1 87 ? 18.757 -28.465 -0.647 1.00 24.14 87 VAL B O 1
ATOM 1740 N N . ASN B 1 88 ? 19.640 -26.881 -2.015 1.00 25.08 88 ASN B N 1
ATOM 1741 C CA . ASN B 1 88 ? 20.891 -26.723 -1.255 1.00 26.01 88 ASN B CA 1
ATOM 1742 C C . ASN B 1 88 ? 21.541 -28.075 -0.944 1.00 26.42 88 ASN B C 1
ATOM 1743 O O . ASN B 1 88 ? 21.905 -28.365 0.210 1.00 27.07 88 ASN B O 1
ATOM 1748 N N . GLY B 1 89 ? 21.653 -28.911 -1.979 1.00 26.53 89 GLY B N 1
ATOM 1749 C CA . GLY B 1 89 ? 22.321 -30.201 -1.865 1.00 27.01 89 GLY B CA 1
ATOM 1750 C C . GLY B 1 89 ? 21.572 -31.357 -1.216 1.00 26.29 89 GLY B C 1
ATOM 1751 O O . GLY B 1 89 ? 22.199 -32.352 -0.877 1.00 26.51 89 GLY B O 1
ATOM 1752 N N . GLN B 1 90 ? 20.251 -31.251 -1.044 1.00 25.67 90 GLN B N 1
ATOM 1753 C CA . GLN B 1 90 ? 19.460 -32.325 -0.407 1.00 25.21 90 GLN B CA 1
ATOM 1754 C C . GLN B 1 90 ? 18.124 -32.551 -1.147 1.00 24.37 90 GLN B C 1
ATOM 1755 O O . GLN B 1 90 ? 17.455 -31.587 -1.514 1.00 23.43 90 GLN B O 1
ATOM 1761 N N . LYS B 1 91 ? 17.748 -33.816 -1.372 1.00 24.35 91 LYS B N 1
ATOM 1762 C CA . LYS B 1 91 ? 16.368 -34.141 -1.778 1.00 24.05 91 LYS B CA 1
ATOM 1763 C C . LYS B 1 91 ? 15.447 -33.522 -0.735 1.00 23.01 91 LYS B C 1
ATOM 1764 O O . LYS B 1 91 ? 15.595 -33.794 0.463 1.00 22.89 91 LYS B O 1
ATOM 1770 N N . PHE B 1 92 ? 14.512 -32.677 -1.158 1.00 22.31 92 PHE B N 1
ATOM 1771 C CA . PHE B 1 92 ? 13.805 -31.857 -0.162 1.00 22.38 92 PHE B CA 1
ATOM 1772 C C . PHE B 1 92 ? 12.974 -32.617 0.882 1.00 22.66 92 PHE B C 1
ATOM 1773 O O . PHE B 1 92 ? 12.961 -32.219 2.045 1.00 21.97 92 PHE B O 1
ATOM 1781 N N . MET B 1 93 ? 12.285 -33.692 0.500 1.00 23.54 93 MET B N 1
ATOM 1782 C CA A MET B 1 93 ? 11.539 -34.515 1.467 0.50 24.11 93 MET B CA 1
ATOM 1783 C CA B MET B 1 93 ? 11.528 -34.452 1.498 0.50 23.73 93 MET B CA 1
ATOM 1784 C C . MET B 1 93 ? 12.457 -35.176 2.486 1.00 24.06 93 MET B C 1
ATOM 1785 O O . MET B 1 93 ? 12.082 -35.357 3.656 1.00 24.01 93 MET B O 1
ATOM 1794 N N . GLU B 1 94 ? 13.661 -35.559 2.045 1.00 24.24 94 GLU B N 1
ATOM 1795 C CA . GLU B 1 94 ? 14.676 -36.110 2.954 1.00 24.39 94 GLU B CA 1
ATOM 1796 C C . GLU B 1 94 ? 15.121 -35.034 3.947 1.00 23.28 94 GLU B C 1
ATOM 1797 O O . GLU B 1 94 ? 15.335 -35.322 5.128 1.00 22.52 94 GLU B O 1
ATOM 1803 N N . TYR B 1 95 ? 15.260 -33.797 3.469 1.00 21.96 95 TYR B N 1
ATOM 1804 C CA . TYR B 1 95 ? 15.529 -32.652 4.355 1.00 21.26 95 TYR B CA 1
ATOM 1805 C C . TYR B 1 95 ? 14.427 -32.502 5.394 1.00 20.45 95 TYR B C 1
ATOM 1806 O O . TYR B 1 95 ? 14.688 -32.402 6.598 1.00 19.92 95 TYR B O 1
ATOM 1815 N N . VAL B 1 96 ? 13.189 -32.482 4.921 1.00 19.64 96 VAL B N 1
ATOM 1816 C CA . VAL B 1 96 ? 12.030 -32.406 5.805 1.00 19.68 96 VAL B CA 1
ATOM 1817 C C . VAL B 1 96 ? 12.051 -33.499 6.879 1.00 19.76 96 VAL B C 1
ATOM 1818 O O . VAL B 1 96 ? 11.832 -33.205 8.052 1.00 20.27 96 VAL B O 1
ATOM 1822 N N . ALA B 1 97 ? 12.319 -34.747 6.482 1.00 20.00 97 ALA B N 1
ATOM 1823 C CA . ALA B 1 97 ? 12.354 -35.876 7.427 1.00 20.56 97 ALA B CA 1
ATOM 1824 C C . ALA B 1 97 ? 13.500 -35.723 8.435 1.00 20.75 97 ALA B C 1
ATOM 1825 O O . ALA B 1 97 ? 13.352 -36.062 9.609 1.00 20.41 97 ALA B O 1
ATOM 1827 N N . GLU B 1 98 ? 14.633 -35.189 7.983 1.00 20.88 98 GLU B N 1
ATOM 1828 C CA . GLU B 1 98 ? 15.739 -34.907 8.884 1.00 21.30 98 GLU B CA 1
ATOM 1829 C C . GLU B 1 98 ? 15.348 -33.855 9.925 1.00 20.64 98 GLU B C 1
ATOM 1830 O O . GLU B 1 98 ? 15.649 -34.024 11.111 1.00 20.87 98 GLU B O 1
ATOM 1833 N N . GLN B 1 99 ? 14.688 -32.781 9.494 1.00 19.99 99 GLN B N 1
ATOM 1834 C CA . GLN B 1 99 ? 14.264 -31.720 10.429 1.00 19.82 99 GLN B CA 1
ATOM 1835 C C . GLN B 1 99 ? 13.360 -32.303 11.527 1.00 19.55 99 GLN B C 1
ATOM 1836 O O . GLN B 1 99 ? 13.583 -32.066 12.723 1.00 20.49 99 GLN B O 1
ATOM 1842 N N . TRP B 1 100 ? 12.348 -33.070 11.113 1.00 19.41 100 TRP B N 1
ATOM 1843 C CA . TRP B 1 100 ? 11.435 -33.719 12.058 1.00 19.20 100 TRP B CA 1
ATOM 1844 C C . TRP B 1 100 ? 12.214 -34.610 13.043 1.00 19.37 100 TRP B C 1
ATOM 1845 O O . TRP B 1 100 ? 12.007 -34.516 14.261 1.00 19.34 100 TRP B O 1
ATOM 1856 N N . GLU B 1 101 ? 13.119 -35.443 12.526 1.00 19.53 101 GLU B N 1
ATOM 1857 C CA . GLU B 1 101 ? 13.968 -36.309 13.377 1.00 20.68 101 GLU B CA 1
ATOM 1858 C C . GLU B 1 101 ? 14.866 -35.524 14.344 1.00 20.72 101 GLU B C 1
ATOM 1859 O O . GLU B 1 101 ? 15.049 -35.937 15.499 1.00 20.25 101 GLU B O 1
ATOM 1865 N N . MET B 1 102 ? 15.435 -34.412 13.880 1.00 20.07 102 MET B N 1
ATOM 1866 C CA . MET B 1 102 ? 16.190 -33.492 14.750 1.00 20.44 102 MET B CA 1
ATOM 1867 C C . MET B 1 102 ? 15.350 -32.914 15.885 1.00 20.23 102 MET B C 1
ATOM 1868 O O . MET B 1 102 ? 15.806 -32.815 17.042 1.00 20.09 102 MET B O 1
ATOM 1873 N N . HIS B 1 103 ? 14.136 -32.522 15.544 1.00 19.38 103 HIS B N 1
ATOM 1874 C CA . HIS B 1 103 ? 13.171 -32.028 16.514 1.00 19.81 103 HIS B CA 1
ATOM 1875 C C . HIS B 1 103 ? 12.820 -33.126 17.535 1.00 20.05 103 HIS B C 1
ATOM 1876 O O . HIS B 1 103 ? 12.753 -32.859 18.747 1.00 20.67 103 HIS B O 1
ATOM 1883 N N . ARG B 1 104 ? 12.611 -34.350 17.047 1.00 20.67 104 ARG B N 1
ATOM 1884 C CA . ARG B 1 104 ? 12.379 -35.509 17.924 1.00 22.00 104 ARG B CA 1
ATOM 1885 C C . ARG B 1 104 ? 13.537 -35.731 18.906 1.00 22.23 104 ARG B C 1
ATOM 1886 O O . ARG B 1 104 ? 13.315 -36.012 20.097 1.00 22.28 104 ARG B O 1
ATOM 1894 N N . LEU B 1 105 ? 14.766 -35.626 18.406 1.00 22.61 105 LEU B N 1
ATOM 1895 C CA . LEU B 1 105 ? 15.951 -35.847 19.242 1.00 24.05 105 LEU B CA 1
ATOM 1896 C C . LEU B 1 105 ? 16.103 -34.716 20.262 1.00 24.22 105 LEU B C 1
ATOM 1897 O O . LEU B 1 105 ? 16.417 -34.953 21.438 1.00 25.63 105 LEU B O 1
ATOM 1902 N N . GLU B 1 106 ? 15.837 -33.490 19.830 1.00 23.94 106 GLU B N 1
ATOM 1903 C CA . GLU B 1 106 ? 15.883 -32.344 20.736 1.00 23.83 106 GLU B CA 1
ATOM 1904 C C . GLU B 1 106 ? 14.794 -32.387 21.816 1.00 23.39 106 GLU B C 1
ATOM 1905 O O . GLU B 1 106 ? 15.062 -32.073 22.985 1.00 23.42 106 GLU B O 1
ATOM 1911 N N . LYS B 1 107 ? 13.577 -32.735 21.419 1.00 22.79 107 LYS B N 1
ATOM 1912 C CA . LYS B 1 107 ? 12.469 -32.945 22.357 1.00 23.36 107 LYS B CA 1
ATOM 1913 C C . LYS B 1 107 ? 12.917 -33.851 23.492 1.00 23.66 107 LYS B C 1
ATOM 1914 O O . LYS B 1 107 ? 12.803 -33.508 24.678 1.00 24.05 107 LYS B O 1
ATOM 1920 N N . GLU B 1 108 ? 13.425 -35.018 23.120 1.00 23.58 108 GLU B N 1
ATOM 1921 C CA . GLU B 1 108 ? 13.742 -36.045 24.107 1.00 24.91 108 GLU B CA 1
ATOM 1922 C C . GLU B 1 108 ? 14.939 -35.697 24.987 1.00 25.01 108 GLU B C 1
ATOM 1923 O O . GLU B 1 108 ? 14.986 -36.104 26.141 1.00 25.25 108 GLU B O 1
ATOM 1929 N N . ARG B 1 109 ? 15.898 -34.941 24.459 1.00 24.63 109 ARG B N 1
ATOM 1930 C CA . ARG B 1 109 ? 17.051 -34.509 25.252 1.00 25.77 109 ARG B CA 1
ATOM 1931 C C . ARG B 1 109 ? 16.589 -33.535 26.341 1.00 25.47 109 ARG B C 1
ATOM 1932 O O . ARG B 1 109 ? 16.993 -33.653 27.503 1.00 26.15 109 ARG B O 1
ATOM 1940 N N . ALA B 1 110 ? 15.731 -32.588 25.953 1.00 25.33 110 ALA B N 1
ATOM 1941 C CA . ALA B 1 110 ? 15.136 -31.625 26.891 1.00 25.55 110 ALA B CA 1
ATOM 1942 C C . ALA B 1 110 ? 14.404 -32.312 28.034 1.00 26.47 110 ALA B C 1
ATOM 1943 O O . ALA B 1 110 ? 14.618 -31.975 29.201 1.00 26.19 110 ALA B O 1
ATOM 1945 N N . LYS B 1 111 ? 13.542 -33.271 27.698 1.00 26.69 111 LYS B N 1
ATOM 1946 C CA . LYS B 1 111 ? 12.800 -34.031 28.716 1.00 27.83 111 LYS B CA 1
ATOM 1947 C C . LYS B 1 111 ? 13.736 -34.774 29.664 1.00 28.65 111 LYS B C 1
ATOM 1948 O O . LYS B 1 111 ? 13.549 -34.737 30.882 1.00 29.54 111 LYS B O 1
ATOM 1954 N N . GLN B 1 112 ? 14.744 -35.446 29.114 1.00 28.87 112 GLN B N 1
ATOM 1955 C CA . GLN B 1 112 ? 15.685 -36.205 29.941 1.00 30.02 112 GLN B CA 1
ATOM 1956 C C . GLN B 1 112 ? 16.455 -35.293 30.891 1.00 30.85 112 GLN B C 1
ATOM 1957 O O . GLN B 1 112 ? 16.687 -35.663 32.034 1.00 31.34 112 GLN B O 1
ATOM 1963 N N . GLU B 1 113 ? 16.839 -34.107 30.419 1.00 31.05 113 GLU B N 1
ATOM 1964 C CA . GLU B 1 113 ? 17.528 -33.131 31.278 1.00 31.87 113 GLU B CA 1
ATOM 1965 C C . GLU B 1 113 ? 16.608 -32.553 32.346 1.00 32.37 113 GLU B C 1
ATOM 1966 O O . GLU B 1 113 ? 17.008 -32.404 33.510 1.00 32.66 113 GLU B O 1
ATOM 1972 N N . ARG B 1 114 ? 15.381 -32.230 31.952 1.00 32.22 114 ARG B N 1
ATOM 1973 C CA . ARG B 1 114 ? 14.374 -31.781 32.903 1.00 33.22 114 ARG B CA 1
ATOM 1974 C C . ARG B 1 114 ? 14.121 -32.810 34.011 1.00 33.73 114 ARG B C 1
ATOM 1975 O O . ARG B 1 114 ? 13.899 -32.420 35.167 1.00 34.63 114 ARG B O 1
ATOM 1983 N N . GLN B 1 115 ? 14.152 -34.106 33.673 1.00 33.43 115 GLN B N 1
ATOM 1984 C CA . GLN B 1 115 ? 13.972 -35.178 34.678 1.00 34.12 115 GLN B CA 1
ATOM 1985 C C . GLN B 1 115 ? 15.166 -35.263 35.618 1.00 34.36 115 GLN B C 1
ATOM 1986 O O . GLN B 1 115 ? 15.003 -35.309 36.841 1.00 34.50 115 GLN B O 1
ATOM 1992 N N . LEU B 1 116 ? 16.363 -35.308 35.039 1.00 34.00 116 LEU B N 1
ATOM 1993 C CA . LEU B 1 116 ? 17.585 -35.534 35.815 1.00 34.73 116 LEU B CA 1
ATOM 1994 C C . LEU B 1 116 ? 17.768 -34.452 36.873 1.00 35.00 116 LEU B C 1
ATOM 1995 O O . LEU B 1 116 ? 18.036 -34.767 38.034 1.00 36.31 116 LEU B O 1
ATOM 2000 N N . LYS B 1 117 ? 17.619 -33.189 36.472 1.00 34.13 117 LYS B N 1
ATOM 2001 C CA . LYS B 1 117 ? 17.670 -32.067 37.418 1.00 33.89 117 LYS B CA 1
ATOM 2002 C C . LYS B 1 117 ? 16.616 -32.243 38.507 1.00 33.90 117 LYS B C 1
ATOM 2003 O O . LYS B 1 117 ? 16.900 -32.079 39.696 1.00 34.13 117 LYS B O 1
ATOM 2005 N N . ASN B 1 118 ? 15.402 -32.589 38.083 1.00 32.84 118 ASN B N 1
ATOM 2006 C CA . ASN B 1 118 ? 14.301 -32.889 38.999 1.00 32.54 118 ASN B CA 1
ATOM 2007 C C . ASN B 1 118 ? 14.645 -33.981 40.021 1.00 32.89 118 ASN B C 1
ATOM 2008 O O . ASN B 1 118 ? 14.388 -33.805 41.210 1.00 33.13 118 ASN B O 1
ATOM 2010 N N . LYS B 1 119 ? 15.243 -35.087 39.572 1.00 32.05 119 LYS B N 1
ATOM 2011 C CA . LYS B 1 119 ? 15.667 -36.162 40.491 1.00 32.47 119 LYS B CA 1
ATOM 2012 C C . LYS B 1 119 ? 16.751 -35.667 41.445 1.00 32.44 119 LYS B C 1
ATOM 2013 O O . LYS B 1 119 ? 16.686 -35.911 42.650 1.00 32.76 119 LYS B O 1
ATOM 2019 N N . LYS B 1 120 ? 17.753 -34.990 40.892 1.00 31.55 120 LYS B N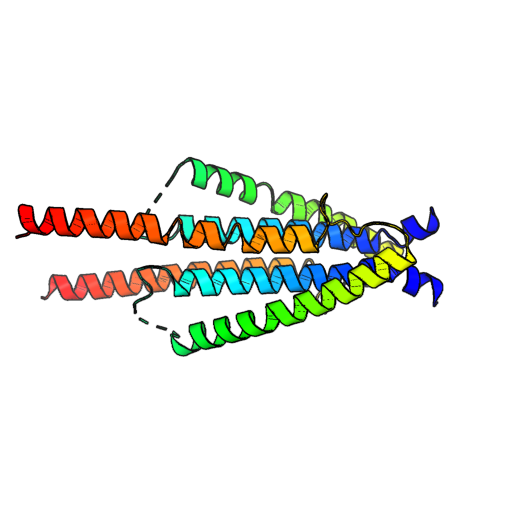 1
ATOM 2020 C CA . LYS B 1 120 ? 18.875 -34.477 41.678 1.00 31.98 120 LYS B CA 1
ATOM 2021 C C . LYS B 1 120 ? 18.370 -33.485 42.722 1.00 32.28 120 LYS B C 1
ATOM 2022 O O . LYS B 1 120 ? 18.682 -33.602 43.917 1.00 33.98 120 LYS B O 1
ATOM 2024 N N . GLN B 1 121 ? 17.564 -32.529 42.264 1.00 31.83 121 GLN B N 1
ATOM 2025 C CA . GLN B 1 121 ? 16.944 -31.545 43.132 1.00 32.79 121 GLN B CA 1
ATOM 2026 C C . GLN B 1 121 ? 16.076 -32.229 44.203 1.00 33.22 121 GLN B C 1
ATOM 2027 O O . GLN B 1 121 ? 16.059 -31.786 45.347 1.00 34.24 121 GLN B O 1
ATOM 2033 N N . THR B 1 122 ? 15.370 -33.302 43.828 1.00 33.05 122 THR B N 1
ATOM 2034 C CA . THR B 1 122 ? 14.611 -34.110 44.795 1.00 34.09 122 THR B CA 1
ATOM 2035 C C . THR B 1 122 ? 15.549 -34.722 45.847 1.00 35.22 122 THR B C 1
ATOM 2036 O O . THR B 1 122 ? 15.271 -34.659 47.036 1.00 35.86 122 THR B O 1
ATOM 2040 N N . GLU B 1 123 ? 16.652 -35.315 45.394 1.00 35.18 123 GLU B N 1
ATOM 2041 C CA . GLU B 1 123 ? 17.626 -35.910 46.296 1.00 36.29 123 GLU B CA 1
ATOM 2042 C C . GLU B 1 123 ? 18.153 -34.883 47.294 1.00 36.68 123 GLU B C 1
ATOM 2043 O O . GLU B 1 123 ? 18.182 -35.144 48.493 1.00 37.42 123 GLU B O 1
ATOM 2049 N N . THR B 1 124 ? 18.539 -33.708 46.798 1.00 35.84 124 THR B N 1
ATOM 2050 C CA . THR B 1 124 ? 19.156 -32.684 47.641 1.00 36.31 124 THR B CA 1
ATOM 2051 C C . THR B 1 124 ? 18.223 -32.144 48.725 1.00 37.19 124 THR B C 1
ATOM 2052 O O . THR B 1 124 ? 18.584 -32.154 49.893 1.00 38.11 124 THR B O 1
ATOM 2056 N N . GLU B 1 125 ? 17.031 -31.684 48.354 1.00 37.10 125 GLU B N 1
ATOM 2057 C CA . GLU B 1 125 ? 16.109 -31.105 49.342 1.00 38.09 125 GLU B CA 1
ATOM 2058 C C . GLU B 1 125 ? 15.499 -32.167 50.265 1.00 39.21 125 GLU B C 1
ATOM 2059 O O . GLU B 1 125 ? 14.991 -31.845 51.342 1.00 40.11 125 GLU B O 1
ATOM 2061 N N . MET B 1 126 ? 15.575 -33.433 49.857 1.00 38.97 126 MET B N 1
ATOM 2062 C CA . MET B 1 126 ? 15.241 -34.548 50.741 1.00 40.27 126 MET B CA 1
ATOM 2063 C C . MET B 1 126 ? 16.340 -34.774 51.793 1.00 41.07 126 MET B C 1
ATOM 2064 O O . MET B 1 126 ? 16.123 -35.482 52.782 1.00 42.69 126 MET B O 1
ATOM 2066 N N . LEU B 1 127 ? 17.512 -34.174 51.567 1.00 40.74 127 LEU B N 1
ATOM 2067 C CA . LEU B 1 127 ? 18.673 -34.290 52.447 1.00 41.74 127 LEU B CA 1
ATOM 2068 C C . LEU B 1 127 ? 18.988 -32.982 53.194 1.00 42.20 127 LEU B C 1
ATOM 2069 O O . LEU B 1 127 ? 19.364 -33.010 54.367 1.00 43.30 127 LEU B O 1
ATOM 2074 N N . TYR B 1 128 ? 18.847 -31.849 52.507 1.00 41.46 128 TYR B N 1
ATOM 2075 C CA . TYR B 1 128 ? 19.303 -30.553 53.025 1.00 41.87 128 TYR B CA 1
ATOM 2076 C C . TYR B 1 128 ? 18.220 -29.489 52.878 1.00 41.52 128 TYR B C 1
ATOM 2077 O O . TYR B 1 128 ? 18.447 -28.318 53.181 1.00 41.28 128 TYR B O 1
#

Nearest PDB structures (foldseek):
  3nrx-assembly2_B  TM=1.009E+00  e=1.586E-15  Homo sapiens
  3nrx-assembly1_A  TM=9.939E-01  e=2.271E-14  Homo sapiens
  4fi5-assembly1_A  TM=8.003E-01  e=6.344E+00  Hantaan virus 76-118
  3nrx-assembly1_A  TM=1.008E+00  e=2.745E-16  Homo sapiens
  3nrx-assembly2_B  TM=9.939E-01  e=1.682E-13  Homo sapiens

B-factor: mean 28.17, std 7.12, range [12.46, 55.35]

Foldseek 3Di:
DVVVVLVCLLVVLVVLVVVLVVLVVQLVVLVCLVQDPPVCVPCVSVVSNVVSVVVNVVSLVVSVVSQVVVCVVVVHANADPHHRSVVVVVVSVVVSVVVSVVVVVVVVVVVVVVVVCCVVPND/DVVVVVVCLLVVLVVLVVVLVVLVVVLVVLVCVPPDVVDVVSVVSNVVSVVVNVVSVVVSVVSQVVNCVVVVDQNDDPHDRVVVVVVVVVVVVVVVVVVVVVVVVVVVVVVVVVVVPD

InterPro domains:
  IPR007145 Microtubule-associated protein, MAP65/Ase1/PRC1 [PTHR19321] (14-515)

Solvent-accessible surface area: 16291 Å² total; per-residue (Å²): 131,85,110,67,104,74,67,37,47,45,37,82,3,3,43,19,0,4,60,0,0,31,5,1,9,69,8,34,17,25,15,84,41,19,35,47,72,83,119,196,84,129,123,116,46,68,126,70,50,52,144,14,83,140,71,0,76,121,29,34,108,77,6,95,42,98,8,78,120,15,32,125,105,34,104,130,47,1,82,5,72,72,49,76,2,48,96,18,4,59,94,28,83,80,127,23,117,54,94,55,74,157,34,110,116,124,70,94,102,104,88,123,93,65,86,83,65,115,160,126,160,50,170,107,88,95,18,82,78,37,84,60,14,6,38,1,1,64,24,0,2,73,1,1,40,6,4,11,57,6,9,68,31,11,60,91,52,60,82,104,103,158,147,81,74,79,148,55,56,45,75,5,92,154,73,0,72,124,37,34,123,98,8,109,52,118,11,76,127,20,34,141,103,30,103,133,60,1,76,7,64,70,64,88,3,49,104,14,4,62,55,14,83,70,96,20,125,97,56,77,90,117,37,77,130,96,111,99,110,61,51,122,45,133,88,108,74,83,86,110,204